Protein AF-A0A7C7H1F9-F1 (afdb_monomer_lite)

Structure (mmCIF, N/CA/C/O backbone):
data_AF-A0A7C7H1F9-F1
#
_entry.id   AF-A0A7C7H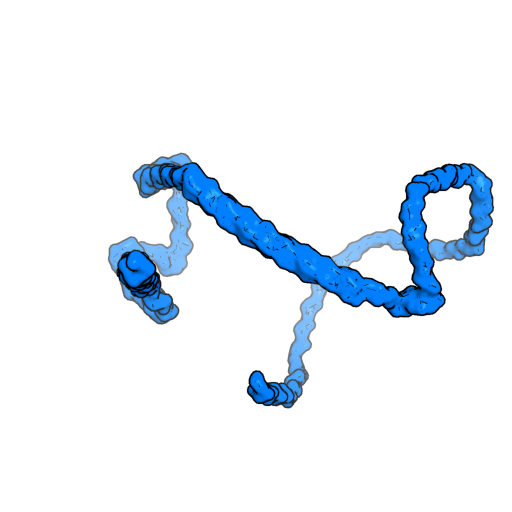1F9-F1
#
loop_
_atom_site.group_PDB
_atom_site.id
_atom_site.type_symbol
_atom_site.label_atom_id
_atom_site.label_alt_id
_atom_site.label_comp_id
_atom_site.label_asym_id
_atom_site.label_entity_id
_atom_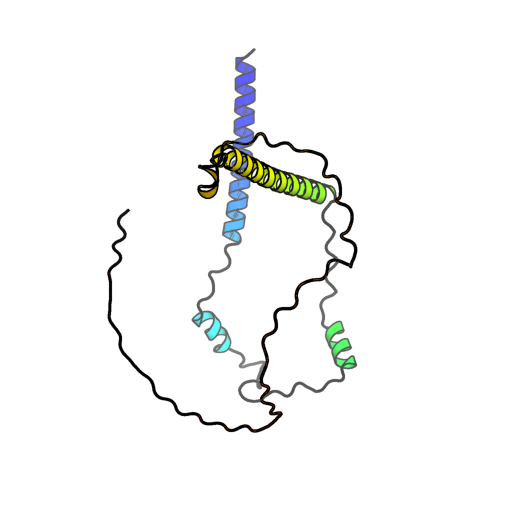site.label_seq_id
_atom_site.pdbx_PDB_ins_code
_atom_site.Cartn_x
_atom_site.Cartn_y
_atom_site.Cartn_z
_atom_site.occupancy
_atom_site.B_iso_or_equiv
_atom_site.auth_seq_id
_atom_site.auth_comp_id
_atom_site.auth_asym_id
_atom_site.auth_atom_id
_atom_site.pdbx_PDB_model_num
ATOM 1 N N . MET A 1 1 ? 28.471 28.275 -24.968 1.00 62.44 1 MET A N 1
ATOM 2 C CA . MET A 1 1 ? 27.095 27.762 -24.773 1.00 62.44 1 MET A CA 1
ATOM 3 C C . MET A 1 1 ? 27.005 26.655 -23.721 1.00 62.44 1 MET A C 1
ATOM 5 O O . MET A 1 1 ? 26.076 26.689 -22.933 1.00 62.44 1 MET A O 1
ATOM 9 N N . THR A 1 2 ? 27.967 25.732 -23.616 1.00 87.31 2 THR A N 1
ATOM 10 C CA . THR A 1 2 ? 27.947 24.629 -22.627 1.00 87.31 2 THR A CA 1
ATOM 11 C C . THR A 1 2 ? 28.066 25.076 -21.162 1.00 87.31 2 THR A C 1
ATOM 13 O O . THR A 1 2 ? 27.357 24.556 -20.309 1.00 87.31 2 THR A O 1
ATOM 16 N N . ILE A 1 3 ? 28.890 26.086 -20.862 1.00 89.44 3 ILE A N 1
ATOM 17 C CA . ILE A 1 3 ? 29.089 26.598 -19.488 1.00 89.44 3 ILE A CA 1
ATOM 18 C C . ILE A 1 3 ? 27.782 27.131 -18.877 1.00 89.44 3 ILE A C 1
ATOM 20 O O . ILE A 1 3 ? 27.498 26.884 -17.709 1.00 89.44 3 ILE A O 1
ATOM 24 N N . LEU A 1 4 ? 26.949 27.810 -19.672 1.00 89.19 4 LEU A N 1
ATOM 25 C CA . LEU A 1 4 ? 25.660 28.339 -19.209 1.00 89.19 4 LEU A CA 1
ATOM 26 C C . LEU A 1 4 ? 24.670 27.219 -18.863 1.00 89.19 4 LEU A C 1
ATOM 28 O O . LEU A 1 4 ? 23.934 27.338 -17.888 1.00 89.19 4 LEU A O 1
ATOM 32 N N . VAL A 1 5 ? 24.693 26.115 -19.614 1.00 91.44 5 VAL A N 1
ATOM 33 C CA . VAL A 1 5 ? 23.861 24.932 -19.342 1.00 91.44 5 VAL A CA 1
ATOM 34 C C . VAL A 1 5 ? 24.296 24.251 -18.044 1.00 91.44 5 VAL A C 1
ATOM 36 O O . VAL A 1 5 ? 23.451 23.882 -17.234 1.00 91.44 5 VAL A O 1
ATOM 39 N N . ILE A 1 6 ? 25.607 24.148 -17.805 1.00 92.19 6 ILE A N 1
ATOM 40 C CA . ILE A 1 6 ? 26.158 23.575 -16.566 1.00 92.19 6 ILE A CA 1
ATOM 41 C C . ILE A 1 6 ? 25.778 24.436 -15.353 1.00 92.19 6 ILE A C 1
ATOM 43 O O . ILE A 1 6 ? 25.387 23.898 -14.319 1.00 92.19 6 ILE A O 1
ATOM 47 N N . LEU A 1 7 ? 25.846 25.766 -15.478 1.00 92.69 7 LEU A N 1
ATOM 48 C CA . LEU A 1 7 ? 25.435 26.688 -14.415 1.00 92.69 7 LEU A CA 1
ATOM 49 C C . LEU A 1 7 ? 23.927 26.610 -14.143 1.00 92.69 7 LEU A C 1
ATOM 51 O O . LEU A 1 7 ? 23.520 26.488 -12.994 1.00 92.69 7 LEU A O 1
ATOM 55 N N . ALA A 1 8 ? 23.085 26.613 -15.178 1.00 90.69 8 ALA A N 1
ATOM 56 C CA . ALA A 1 8 ? 21.640 26.479 -14.999 1.00 90.69 8 ALA A CA 1
ATOM 57 C C . ALA A 1 8 ? 21.260 25.126 -14.364 1.00 90.69 8 ALA A C 1
ATOM 59 O O . ALA A 1 8 ? 20.430 25.077 -13.454 1.00 90.69 8 ALA A O 1
ATOM 60 N N . GLY A 1 9 ? 21.910 24.039 -14.792 1.00 93.00 9 GLY A N 1
ATOM 61 C CA . GLY A 1 9 ? 21.710 22.703 -14.234 1.00 93.00 9 GLY A CA 1
ATOM 62 C C . GLY A 1 9 ? 22.147 22.596 -12.772 1.00 93.00 9 GLY A C 1
ATOM 63 O O . GLY A 1 9 ? 21.418 22.031 -11.956 1.00 93.00 9 GLY A O 1
ATOM 64 N N . SER A 1 10 ? 23.291 23.184 -12.407 1.00 92.19 10 SER A N 1
ATOM 65 C CA . SER A 1 10 ? 23.785 23.149 -11.025 1.00 92.19 10 SER A CA 1
ATOM 66 C C . SER A 1 10 ? 22.925 23.984 -10.072 1.00 92.19 10 SER A C 1
ATOM 68 O O . SER A 1 10 ? 22.656 23.539 -8.955 1.00 92.19 10 SER A O 1
ATOM 70 N N . LEU A 1 11 ? 22.407 25.137 -10.518 1.00 93.00 11 LEU A N 1
ATOM 71 C CA . LEU A 1 11 ? 21.442 25.922 -9.740 1.00 93.00 11 LEU A CA 1
ATOM 72 C C . LEU A 1 11 ? 20.119 25.168 -9.545 1.00 93.00 11 LEU A C 1
ATOM 74 O O . LEU A 1 11 ? 19.592 25.148 -8.431 1.00 93.00 11 LEU A O 1
ATOM 78 N N . GLY A 1 12 ? 19.604 24.515 -10.592 1.00 92.75 12 GLY A N 1
ATOM 79 C CA . GLY A 1 12 ? 18.393 23.694 -10.502 1.00 92.75 12 GLY A CA 1
ATOM 80 C C . GLY A 1 12 ? 18.551 22.529 -9.521 1.00 92.75 12 GLY A C 1
ATOM 81 O O . GLY A 1 12 ? 17.685 22.306 -8.672 1.00 92.75 12 GLY A O 1
ATOM 82 N N . LEU A 1 13 ? 19.694 21.840 -9.570 1.00 93.88 13 LEU A N 1
ATOM 83 C CA . LEU A 1 13 ? 20.008 20.744 -8.655 1.00 93.88 13 LEU A CA 1
ATOM 84 C C . LEU A 1 13 ? 20.126 21.230 -7.202 1.00 93.88 13 LEU A C 1
ATOM 86 O O . LEU A 1 13 ? 19.579 20.606 -6.294 1.00 93.88 13 LEU A O 1
ATOM 90 N N . LEU A 1 14 ? 20.772 22.378 -6.971 1.00 92.31 14 LEU A N 1
ATOM 91 C CA . LEU A 1 14 ? 20.890 22.974 -5.639 1.00 92.31 14 LEU A CA 1
ATOM 92 C C . LEU A 1 14 ? 19.522 23.374 -5.065 1.00 92.31 14 LEU A C 1
ATOM 94 O O . LEU A 1 14 ? 19.259 23.145 -3.882 1.00 92.31 14 LEU A O 1
ATOM 98 N N . GLN A 1 15 ? 18.641 23.942 -5.893 1.00 92.50 15 GLN A N 1
ATOM 99 C CA . GLN A 1 15 ? 17.273 24.296 -5.505 1.00 92.50 15 GLN A CA 1
ATOM 100 C C . GLN A 1 15 ? 16.470 23.043 -5.117 1.00 92.50 15 GLN A C 1
ATOM 102 O O . GLN A 1 15 ? 15.798 23.029 -4.083 1.00 92.50 15 GLN A O 1
ATOM 107 N N . ALA A 1 16 ? 16.581 21.973 -5.911 1.00 92.69 16 ALA A N 1
ATOM 108 C CA . ALA A 1 16 ? 15.908 20.704 -5.656 1.00 92.69 16 ALA A CA 1
ATOM 109 C C . ALA A 1 16 ? 16.396 20.040 -4.357 1.00 92.69 16 ALA A C 1
ATOM 111 O O . ALA A 1 16 ? 15.579 19.601 -3.544 1.00 92.69 16 ALA A O 1
ATOM 112 N N . LEU A 1 17 ? 17.713 20.029 -4.118 1.00 94.06 17 LEU A N 1
ATOM 113 C CA . LEU A 1 17 ? 18.306 19.489 -2.892 1.00 94.06 17 LEU A CA 1
ATOM 114 C C . LEU A 1 17 ? 17.867 20.269 -1.651 1.00 94.06 17 LEU A C 1
ATOM 116 O O . LEU A 1 17 ? 17.472 19.661 -0.659 1.00 94.06 17 LEU A O 1
ATOM 120 N N . LYS A 1 18 ? 17.864 21.606 -1.713 1.00 92.44 18 LYS A N 1
ATOM 121 C CA . LYS A 1 18 ? 17.370 22.455 -0.616 1.00 92.44 18 LYS A CA 1
ATOM 122 C C . LYS A 1 18 ? 15.897 22.197 -0.314 1.00 92.44 18 LYS A C 1
ATOM 124 O O . LYS A 1 18 ? 15.524 22.073 0.848 1.00 92.44 18 LYS A O 1
ATOM 129 N N . HIS A 1 19 ? 15.065 22.088 -1.348 1.00 93.00 19 HIS A N 1
ATOM 130 C CA . HIS A 1 19 ? 13.640 21.818 -1.185 1.00 93.00 19 HIS A CA 1
ATOM 131 C C . HIS A 1 19 ? 13.380 20.430 -0.574 1.00 93.00 19 HIS A C 1
ATOM 133 O O . HIS A 1 19 ? 12.551 20.303 0.329 1.00 93.00 19 HIS A O 1
ATOM 139 N N . ARG A 1 20 ? 14.119 19.401 -1.010 1.00 90.19 20 ARG A N 1
ATOM 140 C CA . ARG A 1 20 ? 14.057 18.058 -0.414 1.00 90.19 20 ARG A CA 1
ATOM 141 C C . ARG A 1 20 ? 14.501 18.074 1.049 1.00 90.19 20 ARG A C 1
ATOM 143 O O . ARG A 1 20 ? 13.757 17.607 1.901 1.00 90.19 20 ARG A O 1
ATOM 150 N N . ALA A 1 21 ? 15.642 18.693 1.350 1.00 91.50 21 ALA A N 1
ATOM 151 C CA . ALA A 1 21 ? 16.160 18.799 2.712 1.00 91.50 21 ALA A CA 1
ATOM 152 C C . ALA A 1 21 ? 15.193 19.538 3.654 1.00 91.50 21 ALA A C 1
ATOM 154 O O . ALA A 1 21 ? 15.007 19.122 4.795 1.00 91.50 21 ALA A O 1
ATOM 155 N N . ALA A 1 22 ? 14.531 20.597 3.177 1.00 90.44 22 ALA A N 1
ATOM 156 C CA . ALA A 1 22 ? 13.519 21.313 3.950 1.00 90.44 22 ALA A CA 1
ATOM 157 C C . ALA A 1 22 ? 12.297 20.431 4.254 1.00 90.44 22 ALA A C 1
ATOM 159 O O . ALA A 1 22 ? 11.826 20.405 5.390 1.00 90.44 22 ALA A O 1
ATOM 160 N N . LYS A 1 23 ? 11.801 19.670 3.269 1.00 90.31 23 LYS A N 1
ATOM 161 C CA . LYS A 1 23 ? 10.699 18.720 3.489 1.00 90.31 23 LYS A CA 1
ATOM 162 C C . LYS A 1 23 ? 11.086 17.599 4.448 1.00 90.31 23 LYS A C 1
ATOM 164 O O . LYS A 1 23 ? 10.300 17.292 5.339 1.00 90.31 23 LYS A O 1
ATOM 169 N N . ASP A 1 24 ? 12.290 17.052 4.318 1.00 90.38 24 ASP A N 1
ATOM 170 C CA . ASP A 1 24 ? 12.795 16.007 5.211 1.00 90.38 24 ASP A CA 1
ATOM 171 C C . ASP A 1 24 ? 12.971 16.532 6.643 1.00 90.38 24 ASP A C 1
ATOM 173 O O . ASP A 1 24 ? 12.635 15.838 7.600 1.00 90.38 24 ASP A O 1
ATOM 177 N N . ALA A 1 25 ? 13.427 17.776 6.816 1.00 87.62 25 ALA A N 1
ATOM 178 C CA . ALA A 1 25 ? 13.520 18.418 8.126 1.00 87.62 25 ALA A CA 1
ATOM 179 C C . ALA A 1 25 ? 12.138 18.642 8.757 1.00 87.62 25 ALA A C 1
ATOM 181 O O . ALA A 1 25 ? 11.948 18.346 9.933 1.00 87.62 25 ALA A O 1
ATOM 182 N N . LEU A 1 26 ? 11.153 19.101 7.978 1.00 87.62 26 LEU A N 1
ATOM 183 C CA . LEU A 1 26 ? 9.771 19.249 8.445 1.00 87.62 26 LEU A CA 1
ATOM 184 C C . LEU A 1 26 ? 9.135 17.897 8.781 1.00 87.62 26 LEU A C 1
ATOM 186 O O . LEU A 1 26 ? 8.397 17.793 9.756 1.00 87.62 26 LEU A O 1
ATOM 190 N N . TRP A 1 27 ? 9.422 16.859 7.997 1.00 84.00 27 TRP A N 1
ATOM 191 C CA . TRP A 1 27 ? 8.964 15.499 8.265 1.00 84.00 27 TRP A CA 1
ATOM 192 C C . TRP A 1 27 ? 9.582 14.943 9.550 1.00 84.00 27 TRP A C 1
ATOM 194 O O . TRP A 1 27 ? 8.861 14.462 10.419 1.00 84.00 27 TRP A O 1
ATOM 204 N N . LYS A 1 28 ? 10.898 15.100 9.730 1.00 84.38 28 LYS A N 1
ATOM 205 C CA . LYS A 1 28 ? 11.595 14.736 10.972 1.00 84.38 28 LYS A CA 1
ATOM 206 C C . LYS A 1 28 ? 11.079 15.523 12.174 1.00 84.38 28 LYS A C 1
ATOM 208 O O . LYS A 1 28 ? 10.884 14.934 13.228 1.00 84.38 28 LYS A O 1
ATOM 213 N N . ALA A 1 29 ? 10.796 16.815 12.016 1.00 82.75 29 ALA A N 1
ATOM 214 C CA . ALA A 1 29 ? 10.200 17.633 13.068 1.00 82.75 29 ALA A CA 1
ATOM 215 C C . ALA A 1 29 ? 8.778 17.173 13.420 1.00 82.75 29 ALA A C 1
ATOM 217 O O . ALA A 1 29 ? 8.422 17.164 14.590 1.00 82.75 29 ALA A O 1
ATOM 218 N N . LYS A 1 30 ? 7.978 16.739 12.437 1.00 78.25 30 LYS A N 1
ATOM 219 C CA . LYS A 1 30 ? 6.660 16.133 12.685 1.00 78.25 30 LYS A CA 1
ATOM 220 C C . LYS A 1 30 ? 6.764 14.793 13.403 1.00 78.25 30 LYS A C 1
ATOM 222 O O . LYS A 1 30 ? 5.949 14.543 14.275 1.00 7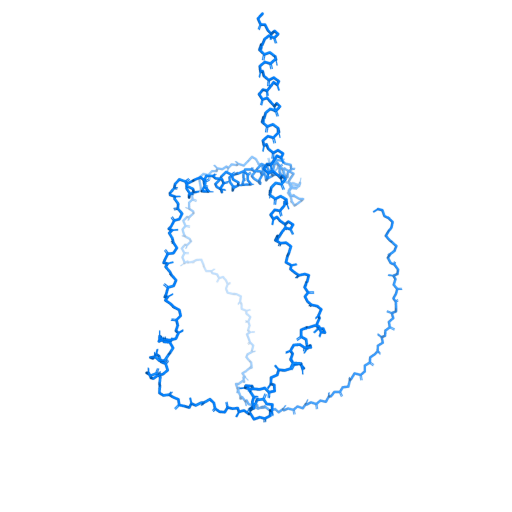8.25 30 LYS A O 1
ATOM 227 N N . LEU A 1 31 ? 7.752 13.964 13.071 1.00 71.50 31 LEU A N 1
ATOM 228 C CA . LEU A 1 31 ? 8.001 12.705 13.777 1.00 71.50 31 LEU A CA 1
ATOM 229 C C . LEU A 1 31 ? 8.502 12.936 15.208 1.00 71.50 31 LEU A C 1
ATOM 231 O O . LEU A 1 31 ? 8.059 12.242 16.110 1.00 71.50 31 LEU A O 1
ATOM 235 N N . ALA A 1 32 ? 9.362 13.933 15.424 1.00 71.50 32 ALA A N 1
ATOM 236 C CA . ALA A 1 32 ? 9.831 14.315 16.756 1.00 71.50 32 ALA A CA 1
ATOM 237 C C . ALA A 1 32 ? 8.727 14.981 17.598 1.00 71.50 32 ALA A C 1
ATOM 239 O O . ALA A 1 32 ? 8.625 14.738 18.790 1.00 71.50 32 ALA A O 1
ATOM 240 N N . ALA A 1 33 ? 7.854 15.788 16.987 1.00 64.56 33 ALA A N 1
ATOM 241 C CA . ALA A 1 33 ? 6.683 16.356 17.662 1.00 64.56 33 ALA A CA 1
ATOM 242 C C . ALA A 1 33 ? 5.577 15.315 17.908 1.00 64.56 33 ALA A C 1
ATOM 244 O O . ALA A 1 33 ? 4.745 15.497 18.792 1.00 64.56 33 ALA A O 1
ATOM 245 N N . ALA A 1 34 ? 5.565 14.242 17.116 1.00 61.09 34 ALA A N 1
ATOM 246 C CA . ALA A 1 34 ? 4.725 13.069 17.302 1.00 61.09 34 ALA A CA 1
ATOM 247 C C . ALA A 1 34 ? 5.427 11.976 18.118 1.00 61.09 34 ALA A C 1
ATOM 249 O O . ALA A 1 34 ? 4.956 10.840 18.092 1.00 61.09 34 ALA A O 1
ATOM 250 N N . GLU A 1 35 ? 6.520 12.296 18.830 1.00 57.03 35 GLU A N 1
ATOM 251 C CA . GLU A 1 35 ? 7.059 11.415 19.861 1.00 57.03 35 GLU A CA 1
ATOM 252 C C . GLU A 1 35 ? 5.908 11.133 20.837 1.00 57.03 35 GLU A C 1
ATOM 254 O O . GLU A 1 35 ? 5.427 12.056 21.507 1.00 57.03 35 GLU A O 1
ATOM 259 N N . PRO A 1 36 ? 5.370 9.898 20.862 1.00 58.12 36 PRO A N 1
ATOM 260 C CA . PRO A 1 36 ? 4.349 9.565 21.830 1.00 58.12 36 PRO A CA 1
ATOM 261 C C . PRO A 1 36 ? 4.988 9.782 23.194 1.00 58.12 36 PRO A C 1
ATOM 263 O O . PRO A 1 36 ? 6.106 9.315 23.421 1.00 58.12 36 PRO A O 1
ATOM 266 N N . ALA A 1 37 ? 4.302 10.523 24.071 1.00 59.72 37 ALA A N 1
ATOM 267 C CA . ALA A 1 37 ? 4.721 10.687 25.457 1.00 59.72 37 ALA A CA 1
ATOM 268 C C . ALA A 1 37 ? 5.231 9.332 25.958 1.00 59.72 37 ALA A C 1
ATOM 270 O O . ALA A 1 37 ? 4.512 8.337 25.815 1.00 59.72 37 ALA A O 1
ATOM 271 N N . ALA A 1 38 ? 6.495 9.303 26.400 1.00 60.66 38 ALA A N 1
ATOM 272 C CA . ALA A 1 38 ? 7.208 8.078 26.738 1.00 60.66 38 ALA A CA 1
ATOM 273 C C . ALA A 1 38 ? 6.263 7.112 27.467 1.00 60.66 38 ALA A C 1
ATOM 275 O O . ALA A 1 38 ? 5.547 7.571 28.363 1.00 60.66 38 ALA A O 1
ATOM 276 N N . PRO A 1 39 ? 6.212 5.824 27.067 1.00 64.12 39 PRO A N 1
ATOM 277 C CA . PRO A 1 39 ? 5.230 4.884 27.588 1.00 64.12 39 PRO A CA 1
ATOM 278 C C . PRO A 1 39 ? 5.248 4.955 29.110 1.00 64.12 39 PRO A C 1
ATOM 280 O O . PRO A 1 39 ? 6.290 4.742 29.737 1.00 64.12 39 PRO A O 1
ATOM 283 N N . GLU A 1 40 ? 4.113 5.359 29.681 1.00 64.62 40 GLU A N 1
ATOM 284 C CA . GLU A 1 40 ? 4.002 5.600 31.114 1.00 64.62 40 GLU A CA 1
ATOM 285 C C . GLU A 1 40 ? 4.459 4.344 31.853 1.00 64.62 40 GLU A C 1
ATOM 287 O O . GLU A 1 40 ? 4.032 3.227 31.541 1.00 64.62 40 GLU A O 1
ATOM 292 N N . LYS A 1 41 ? 5.363 4.513 32.823 1.00 75.56 41 LYS A N 1
ATOM 293 C CA . LYS A 1 41 ? 5.813 3.379 33.634 1.00 75.56 41 LYS A CA 1
ATOM 294 C C . LYS A 1 41 ? 4.596 2.776 34.350 1.00 75.56 41 LYS A C 1
ATOM 296 O O . LYS A 1 41 ? 3.706 3.533 34.745 1.00 75.56 41 LYS A O 1
ATOM 301 N N . PRO A 1 42 ? 4.564 1.454 34.600 1.00 66.38 42 PRO A N 1
ATOM 302 C CA . PRO A 1 42 ? 3.429 0.797 35.257 1.00 66.38 42 PRO A CA 1
ATOM 303 C C . PRO A 1 42 ? 3.001 1.477 36.567 1.00 66.38 42 PRO A C 1
ATOM 305 O O . PRO A 1 42 ? 1.815 1.570 36.864 1.00 66.38 42 PRO A O 1
ATOM 308 N N . GLU A 1 43 ? 3.965 2.022 37.311 1.00 70.31 43 GLU A N 1
ATOM 309 C CA . GLU A 1 43 ? 3.754 2.781 38.550 1.00 70.31 43 GLU A CA 1
ATOM 310 C C . GLU A 1 43 ? 2.987 4.100 38.338 1.00 70.31 43 GLU A C 1
ATOM 312 O O . GLU A 1 43 ? 2.144 4.464 39.154 1.00 70.31 43 GLU A O 1
ATOM 317 N N . GLN A 1 44 ? 3.228 4.808 37.229 1.00 72.12 44 GLN A N 1
ATOM 318 C CA . GLN A 1 44 ? 2.521 6.051 36.889 1.00 72.12 44 GLN A CA 1
ATOM 319 C C . GLN A 1 44 ? 1.080 5.783 36.448 1.00 72.12 44 GLN A C 1
ATOM 321 O O . GLN A 1 44 ? 0.206 6.616 36.680 1.00 72.12 44 GLN A O 1
ATOM 326 N N . TRP A 1 45 ? 0.817 4.614 35.856 1.00 72.50 45 TRP A N 1
ATOM 327 C CA . TRP A 1 45 ? -0.540 4.178 35.533 1.00 72.50 45 TRP A CA 1
ATOM 328 C C . TRP A 1 45 ? -1.305 3.704 36.777 1.00 72.50 45 TRP A C 1
ATOM 330 O O . TRP A 1 45 ? -2.453 4.102 36.970 1.00 72.50 45 TRP A O 1
ATOM 340 N N . MET A 1 46 ? -0.657 2.947 37.671 1.00 70.44 46 MET A N 1
ATOM 341 C CA . MET A 1 46 ? -1.232 2.552 38.967 1.00 70.44 46 MET A CA 1
ATOM 342 C C . MET A 1 46 ? -1.562 3.763 39.847 1.00 70.44 46 MET A C 1
ATOM 344 O O . MET A 1 46 ? -2.655 3.849 40.402 1.00 70.44 46 MET A O 1
ATOM 348 N N . GLY A 1 47 ? -0.681 4.766 39.881 1.00 73.88 47 GLY A N 1
ATOM 349 C CA . GLY A 1 47 ? -0.896 5.979 40.671 1.00 73.88 47 GLY A CA 1
ATOM 350 C C . GLY A 1 47 ? -2.121 6.805 40.253 1.00 73.88 47 GLY A C 1
ATOM 351 O O . GLY A 1 47 ? -2.630 7.578 41.067 1.00 73.88 47 GLY A O 1
ATOM 352 N N . LYS A 1 48 ? -2.627 6.635 39.021 1.00 72.50 48 LYS A N 1
ATOM 353 C CA . LYS A 1 48 ? -3.882 7.250 38.543 1.00 72.50 48 LYS A CA 1
ATOM 354 C C . LYS A 1 48 ? -5.136 6.558 39.090 1.00 72.50 48 LYS A C 1
ATOM 356 O O . LYS A 1 48 ? -6.199 7.167 39.083 1.00 72.50 48 LYS A O 1
ATOM 361 N N . PHE A 1 49 ? -5.019 5.315 39.558 1.00 64.19 49 PHE A N 1
ATOM 362 C CA . PHE A 1 49 ? -6.075 4.618 40.297 1.00 64.19 49 PHE A CA 1
ATOM 363 C C . PHE A 1 49 ? -6.025 4.940 41.793 1.00 64.19 49 PHE A C 1
ATOM 365 O O . PHE A 1 49 ? -7.074 5.081 42.421 1.00 64.19 49 PHE A O 1
ATOM 372 N N . ASP A 1 50 ? -4.823 5.121 42.342 1.00 69.25 50 ASP A N 1
ATOM 373 C CA . ASP A 1 50 ? -4.641 5.417 43.766 1.00 69.25 50 ASP A CA 1
ATOM 374 C C . ASP A 1 50 ? -4.986 6.876 44.111 1.00 69.25 50 ASP A C 1
ATOM 376 O O . ASP A 1 50 ? -5.548 7.162 45.171 1.00 69.25 50 ASP A O 1
ATOM 380 N N . ASN A 1 51 ? -4.710 7.821 43.203 1.00 64.00 51 ASN A N 1
ATOM 381 C CA . ASN A 1 51 ? -4.961 9.242 43.428 1.00 64.00 51 ASN A CA 1
ATOM 382 C C . ASN A 1 51 ? -6.229 9.731 42.712 1.00 64.00 51 ASN A C 1
ATOM 384 O O . ASN A 1 51 ? -6.179 10.308 41.630 1.00 64.00 51 ASN A O 1
ATOM 388 N N . LYS A 1 52 ? -7.346 9.598 43.439 1.00 48.69 52 LYS A N 1
ATOM 389 C CA . LYS A 1 52 ? -8.662 10.247 43.264 1.00 48.69 52 LYS A CA 1
ATOM 390 C C . LYS A 1 52 ? -9.653 9.627 42.270 1.00 48.69 52 LYS A C 1
ATOM 392 O O . LYS A 1 52 ? -9.857 10.104 41.161 1.00 48.69 52 LYS A O 1
ATOM 397 N N . GLY A 1 53 ? -10.495 8.777 42.855 1.00 40.91 53 GLY A N 1
ATOM 398 C CA . GLY A 1 53 ? -11.948 8.780 42.655 1.00 40.91 53 GLY A CA 1
ATOM 399 C C . GLY A 1 53 ? -12.720 9.101 43.947 1.00 40.91 53 GLY A C 1
ATOM 400 O O . GLY A 1 53 ? -13.731 8.466 44.217 1.00 40.91 53 GLY A O 1
ATOM 401 N N . VAL A 1 54 ? -12.238 10.038 44.780 1.00 47.47 54 VAL A N 1
ATOM 402 C CA . VAL A 1 54 ? -12.853 10.394 46.084 1.00 47.47 54 VAL A CA 1
ATOM 403 C C . VAL A 1 54 ? -14.013 11.404 45.978 1.00 47.47 54 VAL A C 1
ATOM 405 O O . VAL A 1 54 ? -14.689 11.617 46.977 1.00 47.47 54 VAL A O 1
ATOM 408 N N . GLU A 1 55 ? -14.351 11.958 44.806 1.00 50.53 55 GLU A N 1
ATOM 409 C CA . GLU A 1 55 ? -15.516 12.872 44.708 1.00 50.53 55 GLU A CA 1
ATOM 410 C C . GLU A 1 55 ? -16.631 12.523 43.715 1.00 50.53 55 GLU A C 1
ATOM 412 O O . GLU A 1 55 ? -17.705 13.098 43.844 1.00 50.53 55 GLU A O 1
ATOM 417 N N . GLU A 1 56 ? -16.496 11.529 42.830 1.00 48.66 56 GLU A N 1
ATOM 418 C CA . GLU A 1 56 ? -17.617 11.177 41.923 1.00 48.66 56 GLU A CA 1
ATOM 419 C C . GLU A 1 56 ? -17.948 9.682 41.835 1.00 48.66 56 GLU A C 1
ATOM 421 O O . GLU A 1 56 ? -18.963 9.314 41.255 1.00 48.66 56 GLU A O 1
ATOM 426 N N . ASN A 1 57 ? -17.168 8.799 42.465 1.00 49.75 57 ASN A N 1
ATOM 427 C CA . ASN A 1 57 ? -17.429 7.357 42.431 1.00 49.75 57 ASN A CA 1
ATOM 428 C C . ASN A 1 57 ? -17.367 6.739 43.831 1.00 49.75 57 ASN A C 1
ATOM 430 O O . ASN A 1 57 ? -16.607 5.810 44.104 1.00 49.75 57 ASN A O 1
ATOM 434 N N . LYS A 1 58 ? -18.222 7.223 44.740 1.00 43.22 58 LYS A N 1
ATOM 435 C CA . LYS A 1 58 ? -18.594 6.428 45.918 1.00 43.22 58 LYS A CA 1
ATOM 436 C C . LYS A 1 58 ? -19.419 5.226 45.453 1.00 43.22 58 LYS A C 1
ATOM 438 O O . LYS A 1 58 ? -20.641 5.312 45.411 1.00 43.22 58 LYS A O 1
ATOM 443 N N . GLY A 1 59 ? -18.772 4.111 45.112 1.00 43.78 59 GLY A N 1
ATOM 444 C CA . GLY A 1 59 ? -19.515 2.854 44.979 1.00 43.78 59 GLY A CA 1
ATOM 445 C C . GLY A 1 59 ? -18.912 1.693 44.199 1.00 43.78 59 GLY A C 1
ATOM 446 O O . GLY A 1 59 ? -19.672 0.785 43.888 1.00 43.78 59 GLY A O 1
ATOM 447 N N . ILE A 1 60 ? -17.620 1.665 43.848 1.00 50.38 60 ILE A N 1
ATOM 448 C CA . ILE A 1 60 ? -17.087 0.529 43.067 1.00 50.38 60 ILE A CA 1
ATOM 449 C C . ILE A 1 60 ? -15.723 0.061 43.575 1.00 50.38 60 ILE A C 1
ATOM 451 O O . ILE A 1 60 ? -14.755 -0.031 42.833 1.00 50.38 60 ILE A O 1
ATOM 455 N N . ILE A 1 61 ? -15.638 -0.266 44.862 1.00 45.53 61 ILE A N 1
ATOM 456 C CA . ILE A 1 61 ? -14.632 -1.217 45.346 1.00 45.53 61 ILE A CA 1
ATOM 457 C C . ILE A 1 61 ? -15.391 -2.193 46.245 1.00 45.53 61 ILE A C 1
ATOM 459 O O . ILE A 1 61 ? -15.747 -1.862 47.371 1.00 45.53 61 ILE A O 1
ATOM 463 N N . GLY A 1 62 ? -15.716 -3.372 45.708 1.00 49.97 62 GLY A N 1
ATOM 464 C CA . GLY A 1 62 ? -16.239 -4.507 46.482 1.00 49.97 62 GLY A CA 1
ATOM 465 C C . GLY A 1 62 ? -17.700 -4.907 46.261 1.00 49.97 62 GLY A C 1
ATOM 466 O O . GLY A 1 62 ? -18.071 -6.013 46.641 1.00 49.97 62 GLY A O 1
ATOM 467 N N . THR A 1 63 ? -18.528 -4.095 45.606 1.00 42.53 63 THR A N 1
ATOM 468 C CA . THR A 1 63 ? -19.874 -4.517 45.194 1.00 42.53 63 THR A CA 1
ATOM 469 C C . THR A 1 63 ? -19.898 -4.658 43.686 1.00 42.53 63 THR A C 1
ATOM 471 O O . THR A 1 63 ? -19.608 -3.695 42.978 1.00 42.53 63 THR A O 1
ATOM 474 N N . VAL A 1 64 ? -20.253 -5.847 43.187 1.00 53.62 64 VAL A N 1
ATOM 475 C CA . VAL A 1 64 ? -20.794 -5.984 41.831 1.00 53.62 64 VAL A CA 1
ATOM 476 C C . VAL A 1 64 ? -21.952 -4.997 41.775 1.00 53.62 64 VAL A C 1
ATOM 478 O O . VAL A 1 64 ? -23.007 -5.249 42.353 1.00 53.62 64 VAL A O 1
ATOM 481 N N . VAL A 1 65 ? -21.722 -3.821 41.192 1.00 56.00 65 VAL A N 1
ATOM 482 C CA . VAL A 1 65 ? -22.794 -2.874 40.929 1.00 56.00 65 VAL A CA 1
ATOM 483 C C . VAL A 1 65 ? -23.636 -3.571 39.883 1.00 56.00 65 VAL A C 1
ATOM 485 O O . VAL A 1 65 ? -23.253 -3.651 38.716 1.00 56.00 65 VAL A O 1
ATOM 488 N N . GLU A 1 66 ? -24.726 -4.188 40.330 1.00 62.69 66 GLU A N 1
ATOM 489 C CA . GLU A 1 66 ? -25.720 -4.731 39.429 1.00 62.69 66 GLU A CA 1
ATOM 490 C C . GLU A 1 66 ? -26.190 -3.561 38.571 1.00 62.69 66 GLU A C 1
ATOM 492 O O . GLU A 1 66 ? -26.814 -2.618 39.065 1.00 62.69 66 GLU A O 1
ATOM 497 N N . ALA A 1 67 ? -25.771 -3.574 37.304 1.00 70.12 67 ALA A N 1
ATOM 498 C CA . ALA A 1 67 ? -26.089 -2.507 36.379 1.00 70.12 67 ALA A CA 1
ATOM 499 C C . ALA A 1 67 ? -27.612 -2.306 36.392 1.00 70.12 67 ALA A C 1
ATOM 501 O O . ALA A 1 67 ? -28.347 -3.302 36.361 1.00 70.12 67 ALA A O 1
ATOM 502 N N . PRO A 1 68 ? -28.103 -1.053 36.445 1.00 75.69 68 PRO A N 1
ATOM 503 C CA . PRO A 1 68 ? -29.529 -0.780 36.391 1.00 75.69 68 PRO A CA 1
ATOM 504 C C . PRO A 1 68 ? -30.158 -1.561 35.234 1.00 75.69 68 PRO A C 1
ATOM 506 O O . PRO A 1 68 ? -29.783 -1.366 34.076 1.00 75.69 68 PRO A O 1
ATOM 509 N N . ARG A 1 69 ? -31.079 -2.484 35.544 1.00 79.62 69 ARG A N 1
ATOM 510 C CA . ARG A 1 69 ? -31.776 -3.302 34.542 1.00 79.62 69 ARG A CA 1
ATOM 511 C C . ARG A 1 69 ? -32.758 -2.418 33.776 1.00 79.62 69 ARG A C 1
ATOM 513 O O . ARG A 1 69 ? -33.946 -2.370 34.076 1.00 79.62 69 ARG A O 1
ATOM 520 N N . ILE A 1 70 ? -32.240 -1.669 32.813 1.00 82.06 70 ILE A N 1
ATOM 521 C CA . ILE A 1 70 ? -33.015 -0.820 31.911 1.00 82.06 70 ILE A CA 1
ATOM 522 C C . ILE A 1 70 ? -33.503 -1.632 30.713 1.00 82.06 70 ILE A C 1
ATOM 524 O O . ILE A 1 70 ? -32.812 -2.516 30.207 1.00 82.06 70 ILE A O 1
ATOM 528 N N . ALA A 1 71 ? -34.715 -1.336 30.246 1.00 87.12 71 ALA A N 1
ATOM 529 C CA . ALA A 1 71 ? -35.247 -1.955 29.040 1.00 87.12 71 ALA A CA 1
ATOM 530 C C . ALA A 1 71 ? -34.366 -1.598 27.831 1.00 87.12 71 ALA A C 1
ATOM 532 O O . ALA A 1 71 ? -33.934 -0.453 27.693 1.00 87.12 71 ALA A O 1
ATOM 533 N N . ALA A 1 72 ? -34.151 -2.552 26.920 1.00 87.06 72 ALA A N 1
ATOM 534 C CA . ALA A 1 72 ? -33.264 -2.378 25.763 1.00 87.06 72 ALA A CA 1
ATOM 535 C C . ALA A 1 72 ? -33.595 -1.132 24.920 1.00 87.06 72 ALA A C 1
ATOM 537 O O . ALA A 1 72 ? -32.697 -0.465 24.414 1.00 87.06 72 ALA A O 1
ATOM 538 N N . LYS A 1 73 ? -34.883 -0.781 24.820 1.00 86.12 73 LYS A N 1
ATOM 539 C CA . LYS A 1 73 ? -35.352 0.427 24.129 1.00 86.12 73 LYS A CA 1
ATOM 540 C C . LYS A 1 73 ? -34.896 1.714 24.819 1.00 86.12 73 LYS A C 1
ATOM 542 O O . LYS A 1 73 ? -34.384 2.603 24.158 1.00 86.12 73 LYS A O 1
ATOM 547 N N . VAL A 1 74 ? -34.994 1.767 26.146 1.00 89.50 74 VAL A N 1
ATOM 548 C CA . VAL A 1 74 ? -34.554 2.919 26.948 1.00 89.50 74 VAL A CA 1
ATOM 549 C C . VAL A 1 74 ? -33.036 3.067 26.887 1.00 89.50 74 VAL A C 1
ATOM 551 O O . VAL A 1 74 ? -32.529 4.177 26.765 1.00 89.50 74 VAL A O 1
ATOM 554 N N . PHE A 1 75 ? -32.302 1.951 26.911 1.00 89.12 75 PHE A N 1
ATOM 555 C CA . PHE A 1 75 ? -30.857 1.975 26.694 1.00 89.12 75 PHE A CA 1
ATOM 556 C C . PHE A 1 75 ? -30.507 2.522 25.312 1.00 89.12 75 PHE A C 1
ATOM 558 O O . PHE A 1 75 ? -29.639 3.377 25.210 1.00 89.12 75 PHE A O 1
ATOM 565 N N . GLN A 1 76 ? -31.183 2.065 24.258 1.00 90.56 76 GLN A N 1
ATOM 566 C CA . GLN A 1 76 ? -30.912 2.521 22.898 1.00 90.56 76 GLN A CA 1
ATOM 567 C C . GLN A 1 76 ? -31.213 4.014 22.724 1.00 90.56 76 GLN A C 1
ATOM 569 O O . GLN A 1 76 ? -30.415 4.718 22.108 1.00 90.56 76 GLN A O 1
ATOM 574 N N . ASP A 1 77 ? -32.296 4.515 23.313 1.00 90.75 77 ASP A N 1
ATOM 575 C CA . ASP A 1 77 ? -32.632 5.942 23.289 1.00 90.75 77 ASP A CA 1
ATOM 576 C C . ASP A 1 77 ? -31.594 6.775 24.054 1.00 90.75 77 ASP A C 1
ATOM 578 O O . ASP A 1 77 ? -31.083 7.767 23.537 1.00 90.75 77 ASP A O 1
ATOM 582 N N . LEU A 1 78 ? -31.193 6.347 25.256 1.00 90.44 78 LEU A N 1
ATOM 583 C CA . LEU A 1 78 ? -30.153 7.036 26.025 1.00 90.44 78 LEU A CA 1
ATOM 584 C C . LEU A 1 78 ? -28.794 6.982 25.318 1.00 90.44 78 LEU A C 1
ATOM 586 O O . LEU A 1 78 ? -28.109 8.000 25.222 1.00 90.44 78 LEU A O 1
ATOM 590 N N . PHE A 1 79 ? -28.429 5.825 24.772 1.00 87.25 79 PHE A N 1
ATOM 591 C CA . PHE A 1 79 ? -27.181 5.614 24.051 1.00 87.25 79 PHE A CA 1
ATOM 592 C C . PHE A 1 79 ? -27.127 6.460 22.782 1.00 87.25 79 PHE A C 1
ATOM 594 O O . PHE A 1 79 ? -26.133 7.131 22.550 1.00 87.25 79 PHE A O 1
ATOM 601 N N . THR A 1 80 ? -28.199 6.504 21.991 1.00 87.25 80 THR A N 1
ATOM 602 C CA . THR A 1 80 ? -28.255 7.346 20.785 1.00 87.25 80 THR A CA 1
ATOM 603 C C . THR A 1 80 ? -28.333 8.836 21.112 1.00 87.25 80 THR A C 1
ATOM 605 O O . THR A 1 80 ? -27.756 9.632 20.379 1.00 87.25 80 THR A O 1
ATOM 608 N N . SER A 1 81 ? -28.957 9.225 22.230 1.00 84.44 81 SER A N 1
ATOM 609 C CA . SER A 1 81 ? -29.005 10.627 22.678 1.00 84.44 81 SER A CA 1
ATOM 610 C C . SER A 1 81 ? -27.656 11.168 23.166 1.00 84.44 81 SER A C 1
ATOM 612 O O . SER A 1 81 ? -27.414 12.373 23.106 1.00 84.44 81 SER A O 1
ATOM 614 N N . LYS A 1 82 ? -26.786 10.290 23.682 1.00 85.50 82 LYS A N 1
ATOM 615 C CA . LYS A 1 82 ? -25.451 10.636 24.196 1.00 85.50 82 LYS A CA 1
ATOM 616 C C . LYS A 1 82 ? -24.325 10.260 23.241 1.00 85.50 82 LYS A C 1
ATOM 618 O O . LYS A 1 82 ? -23.201 10.716 23.439 1.00 85.50 82 LYS A O 1
ATOM 623 N N . ALA A 1 83 ? -24.603 9.444 22.227 1.00 83.06 83 ALA A N 1
ATOM 624 C CA . ALA A 1 83 ? -23.628 9.106 21.213 1.00 83.06 83 ALA A CA 1
ATOM 625 C C . ALA A 1 83 ? -23.257 10.370 20.424 1.00 83.06 83 ALA A C 1
ATOM 627 O O . ALA A 1 83 ? -24.145 11.135 20.034 1.00 83.06 83 ALA A O 1
ATOM 628 N N . PRO A 1 84 ? -21.960 10.596 20.157 1.00 77.31 84 PRO A N 1
ATOM 629 C CA . PRO A 1 84 ? -21.562 11.622 19.211 1.00 77.31 84 PRO A CA 1
ATOM 630 C C . PRO A 1 84 ? -22.236 11.344 17.857 1.00 77.31 84 PRO A C 1
ATOM 632 O O . PRO A 1 84 ? -22.486 10.176 17.527 1.00 77.31 84 PRO A O 1
ATOM 635 N N . PRO A 1 85 ? -22.542 12.389 17.066 1.00 76.00 85 PRO A N 1
ATOM 636 C CA . PRO A 1 85 ? -23.111 12.197 15.741 1.00 76.00 85 PRO A CA 1
ATOM 637 C C . PRO A 1 85 ? -22.229 11.220 14.972 1.00 76.00 85 PRO A C 1
ATOM 639 O O . PRO A 1 85 ? -20.999 11.306 15.046 1.00 76.00 85 PRO A O 1
ATOM 642 N N . LYS A 1 86 ? -22.871 10.269 14.281 1.00 72.56 86 LYS A N 1
ATOM 643 C CA . LYS A 1 86 ? -22.203 9.285 13.423 1.00 72.56 86 LYS A CA 1
ATOM 644 C C . LYS A 1 86 ? -21.154 10.045 12.620 1.00 72.56 86 LYS A C 1
ATOM 646 O O . LYS A 1 86 ? -21.522 10.952 11.873 1.00 72.56 86 LYS A O 1
ATOM 651 N N . SER A 1 87 ? -19.877 9.759 12.887 1.00 69.56 87 SER A N 1
ATOM 652 C CA . SER A 1 87 ? -18.761 10.494 12.295 1.00 69.56 87 SER A CA 1
ATOM 653 C C . SER A 1 87 ? -19.026 10.620 10.805 1.00 69.56 87 SER A C 1
ATOM 655 O O . SER A 1 87 ? -19.312 9.597 10.176 1.00 69.56 87 SER A O 1
ATOM 657 N N . VAL A 1 88 ? -18.989 11.853 10.292 1.00 71.94 88 VAL A N 1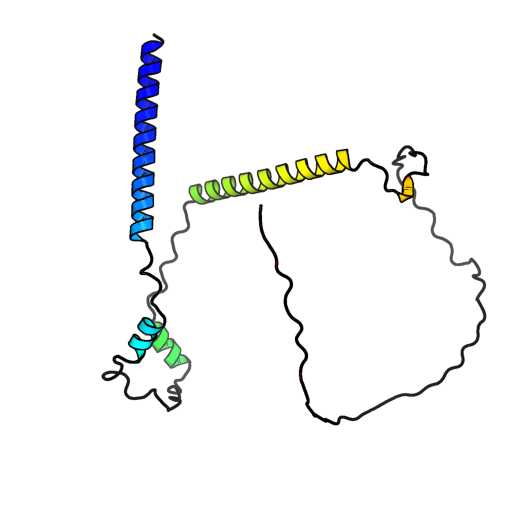
ATOM 658 C CA . VAL A 1 88 ? -19.214 12.153 8.875 1.00 71.94 88 VAL A CA 1
ATOM 659 C C . VAL A 1 88 ? -18.448 11.123 8.062 1.00 71.94 88 VAL A C 1
ATOM 661 O O . VAL A 1 88 ? -17.270 10.880 8.347 1.00 71.94 88 VAL A O 1
ATOM 664 N N . GLU A 1 89 ? -19.144 10.460 7.137 1.00 72.19 89 GLU A N 1
ATOM 665 C CA . GLU A 1 89 ? -18.523 9.494 6.240 1.00 72.19 89 GLU A CA 1
ATOM 666 C C . GLU A 1 89 ? -17.279 10.156 5.660 1.00 72.19 89 GLU A C 1
ATOM 668 O O . GLU A 1 89 ? -17.367 11.203 5.018 1.00 72.19 89 GLU A O 1
ATOM 673 N N . LYS A 1 90 ? -16.107 9.612 6.008 1.00 75.19 90 LYS A N 1
ATOM 674 C CA . LYS A 1 90 ? -14.839 10.184 5.571 1.00 75.19 90 LYS A CA 1
ATOM 675 C C . LYS A 1 90 ? -14.885 10.246 4.054 1.00 75.19 90 LYS A C 1
ATOM 677 O O . LYS A 1 90 ? -15.203 9.245 3.408 1.00 75.19 90 LYS A O 1
ATOM 682 N N . GLU A 1 91 ? -14.604 11.427 3.520 1.00 81.56 91 GLU A N 1
ATOM 683 C CA . GLU A 1 91 ? -14.591 11.650 2.085 1.00 81.56 91 GLU A CA 1
ATOM 684 C C . GLU A 1 91 ? -13.660 10.614 1.452 1.00 81.56 91 GLU A C 1
ATOM 686 O O . GLU A 1 91 ? -12.544 10.378 1.936 1.00 81.56 91 GLU A O 1
ATOM 691 N N . LYS A 1 92 ? -14.164 9.907 0.437 1.00 81.50 92 LYS A N 1
ATOM 692 C CA . LYS A 1 92 ? -13.366 8.886 -0.238 1.00 81.50 92 LYS A CA 1
ATOM 693 C C . LYS A 1 92 ? -12.104 9.564 -0.787 1.00 81.50 92 LYS A C 1
ATOM 695 O O . LYS A 1 92 ? -12.206 10.687 -1.285 1.00 81.50 92 LYS A O 1
ATOM 700 N N . PRO A 1 93 ? -10.927 8.916 -0.711 1.00 86.94 93 PRO A N 1
ATOM 701 C CA . PRO A 1 93 ? -9.722 9.461 -1.318 1.00 86.94 93 PRO A CA 1
ATOM 702 C C . PRO A 1 93 ? -9.979 9.783 -2.791 1.00 86.94 93 PRO A C 1
ATOM 704 O O . PRO A 1 93 ? -10.735 9.072 -3.457 1.00 86.94 93 PRO A O 1
ATOM 707 N N . SER A 1 94 ? -9.349 10.843 -3.302 1.00 91.44 94 SER A N 1
ATOM 708 C CA . SER A 1 94 ? -9.479 11.201 -4.715 1.00 91.44 94 SER A CA 1
ATOM 709 C C . SER A 1 94 ? -9.085 10.018 -5.599 1.00 91.44 94 SER A C 1
ATOM 711 O O . SER A 1 94 ? -8.078 9.364 -5.325 1.00 91.44 94 SER A O 1
ATOM 713 N N . GLU A 1 95 ? -9.824 9.797 -6.681 1.00 91.50 95 GLU A N 1
ATOM 714 C CA . GLU A 1 95 ? -9.608 8.683 -7.613 1.00 91.50 95 GLU A CA 1
ATOM 715 C C . GLU A 1 95 ? -8.169 8.631 -8.150 1.00 91.50 95 GLU A C 1
ATOM 717 O O . GLU A 1 95 ? -7.572 7.563 -8.204 1.00 91.50 95 GLU A O 1
ATOM 722 N N . VAL A 1 96 ? -7.555 9.794 -8.397 1.00 92.44 96 VAL A N 1
ATOM 723 C CA . VAL A 1 96 ? -6.146 9.917 -8.817 1.00 92.44 96 VAL A CA 1
ATOM 724 C C . VAL A 1 96 ? -5.170 9.336 -7.787 1.00 92.44 96 VAL A C 1
ATOM 726 O O . VAL A 1 96 ? -4.180 8.713 -8.155 1.00 92.44 96 VAL A O 1
ATOM 729 N N . LEU A 1 97 ? -5.434 9.522 -6.489 1.00 92.00 97 LEU A N 1
ATOM 730 C CA . LEU A 1 97 ? -4.592 8.955 -5.428 1.00 92.00 97 LEU A CA 1
ATOM 731 C C . LEU A 1 97 ? -4.773 7.441 -5.318 1.00 92.00 97 LEU A C 1
ATOM 733 O O . LEU A 1 97 ? -3.806 6.743 -5.028 1.00 92.00 97 LEU A O 1
ATOM 737 N N . LEU A 1 98 ? -5.990 6.939 -5.542 1.00 94.12 98 LEU A N 1
ATOM 738 C CA . LEU A 1 98 ? -6.262 5.501 -5.544 1.00 94.12 98 LEU A CA 1
ATOM 739 C C . LEU A 1 98 ? -5.584 4.814 -6.729 1.00 94.12 98 LEU A C 1
ATOM 741 O O . LEU A 1 98 ? -4.958 3.775 -6.543 1.00 94.12 98 LEU A O 1
ATOM 745 N N . ASP A 1 99 ? -5.660 5.416 -7.913 1.00 94.56 99 ASP A N 1
ATOM 746 C CA . ASP A 1 99 ? -5.006 4.905 -9.116 1.00 94.56 99 ASP A CA 1
ATOM 747 C C . ASP A 1 99 ? -3.477 4.927 -8.971 1.00 94.56 99 ASP A C 1
ATOM 749 O O . ASP A 1 99 ? -2.809 3.912 -9.163 1.00 94.56 99 ASP A O 1
ATOM 753 N N . ALA A 1 100 ? -2.912 6.036 -8.480 1.00 94.75 100 ALA A N 1
ATOM 754 C CA . ALA A 1 100 ? -1.484 6.116 -8.181 1.00 94.75 100 ALA A CA 1
ATOM 755 C C . ALA A 1 100 ? -1.047 5.053 -7.156 1.00 94.75 100 ALA A C 1
ATOM 757 O O . ALA A 1 100 ? -0.044 4.374 -7.360 1.00 94.75 100 ALA A O 1
ATOM 758 N N . ALA A 1 101 ? -1.808 4.854 -6.077 1.00 94.56 101 ALA A N 1
ATOM 759 C CA . ALA A 1 101 ? -1.501 3.819 -5.092 1.00 94.56 101 ALA A CA 1
ATOM 760 C C . ALA A 1 101 ? -1.567 2.405 -5.695 1.00 94.56 101 ALA A C 1
ATOM 762 O O . ALA A 1 101 ? -0.697 1.583 -5.412 1.00 94.56 101 ALA A O 1
ATOM 763 N N . LYS A 1 102 ? -2.558 2.138 -6.554 1.00 94.75 102 LYS A N 1
ATOM 764 C CA . LYS A 1 102 ? -2.711 0.863 -7.263 1.00 94.75 102 LYS A CA 1
ATOM 765 C C . LYS A 1 102 ? -1.521 0.584 -8.176 1.00 94.75 102 LYS A C 1
ATOM 767 O O . LYS A 1 102 ? -0.954 -0.495 -8.093 1.00 94.75 102 LYS A O 1
ATOM 772 N N . THR A 1 103 ? -1.087 1.561 -8.971 1.00 94.69 103 THR A N 1
ATOM 773 C CA . THR A 1 103 ? 0.082 1.385 -9.855 1.00 94.69 103 THR A CA 1
ATOM 774 C C . THR A 1 103 ? 1.374 1.098 -9.085 1.00 94.69 103 THR A C 1
ATOM 776 O O . THR A 1 103 ? 2.167 0.264 -9.513 1.00 94.69 103 THR A O 1
ATOM 779 N N . VAL A 1 104 ? 1.586 1.740 -7.930 1.00 95.81 104 VAL A N 1
ATOM 780 C CA . VAL A 1 104 ? 2.753 1.470 -7.072 1.00 95.81 104 VAL A CA 1
ATOM 781 C C . VAL A 1 104 ? 2.698 0.057 -6.498 1.00 95.81 104 VAL A C 1
ATOM 783 O O . VAL A 1 104 ? 3.717 -0.631 -6.492 1.00 95.81 104 VAL A O 1
ATOM 786 N N . LEU A 1 105 ? 1.521 -0.374 -6.035 1.00 95.06 105 LEU A N 1
ATOM 787 C CA . LEU A 1 105 ? 1.319 -1.728 -5.527 1.00 95.06 105 LEU A CA 1
ATOM 788 C C . LEU A 1 105 ? 1.594 -2.764 -6.625 1.00 95.06 105 LEU A C 1
ATOM 790 O O . LEU A 1 105 ? 2.416 -3.650 -6.425 1.00 95.06 105 LEU A O 1
ATOM 794 N N . GLU A 1 106 ? 0.993 -2.587 -7.803 1.00 95.62 106 GLU A N 1
ATOM 795 C CA . GLU A 1 106 ? 1.179 -3.472 -8.958 1.00 95.62 106 GLU A CA 1
ATOM 796 C C . GLU A 1 106 ? 2.649 -3.547 -9.390 1.00 95.62 106 GLU A C 1
ATOM 798 O O . GLU A 1 106 ? 3.159 -4.632 -9.652 1.00 95.62 106 GLU A O 1
ATOM 803 N N . HIS A 1 107 ? 3.373 -2.424 -9.426 1.00 95.50 107 HIS A N 1
ATOM 804 C CA . HIS A 1 107 ? 4.800 -2.428 -9.760 1.00 95.50 107 HIS A CA 1
ATOM 805 C C . HIS A 1 107 ? 5.636 -3.188 -8.720 1.00 95.50 107 HIS A C 1
ATOM 807 O O . HIS A 1 107 ? 6.606 -3.857 -9.067 1.00 95.50 107 HIS A O 1
ATOM 813 N N . HIS A 1 108 ? 5.297 -3.080 -7.435 1.00 94.69 108 HIS A N 1
ATOM 814 C CA . HIS A 1 108 ? 6.043 -3.768 -6.385 1.00 94.69 108 HIS A CA 1
ATOM 815 C C . HIS A 1 108 ? 5.742 -5.273 -6.365 1.00 94.69 108 HIS A C 1
ATOM 817 O O . HIS A 1 108 ? 6.656 -6.070 -6.182 1.00 94.69 108 HIS A O 1
ATOM 823 N N . GLU A 1 109 ? 4.486 -5.664 -6.587 1.00 94.25 109 GLU A N 1
ATOM 824 C CA . GLU A 1 109 ? 4.081 -7.069 -6.713 1.00 94.25 109 GLU A CA 1
ATOM 825 C C . GLU A 1 109 ? 4.733 -7.717 -7.939 1.00 94.25 109 GLU A C 1
ATOM 827 O O . GLU A 1 109 ? 5.411 -8.732 -7.808 1.00 94.25 109 GLU A O 1
ATOM 832 N N . THR A 1 110 ? 4.635 -7.077 -9.107 1.00 92.00 110 THR A N 1
ATOM 833 C CA . THR A 1 110 ? 5.233 -7.598 -10.349 1.00 92.00 110 THR A CA 1
ATOM 834 C C . THR A 1 110 ? 6.757 -7.661 -10.304 1.00 92.00 110 THR A C 1
ATOM 836 O O . THR A 1 110 ? 7.332 -8.589 -10.865 1.00 92.00 110 THR A O 1
ATOM 839 N N . SER A 1 111 ? 7.427 -6.719 -9.628 1.00 92.88 111 SER A N 1
ATOM 840 C CA . SER A 1 111 ? 8.882 -6.778 -9.437 1.00 92.88 111 SER A CA 1
ATOM 841 C C . SER A 1 111 ? 9.285 -7.966 -8.567 1.00 92.88 111 SER A C 1
ATOM 843 O O . SER A 1 111 ? 10.189 -8.698 -8.944 1.00 92.88 111 SER A O 1
ATOM 845 N N . ILE A 1 112 ? 8.597 -8.191 -7.441 1.00 93.62 112 ILE A N 1
ATOM 846 C CA . ILE A 1 112 ? 8.886 -9.332 -6.559 1.00 93.62 112 ILE A CA 1
ATOM 847 C C . ILE A 1 112 ? 8.633 -10.653 -7.286 1.00 93.62 112 ILE A C 1
ATOM 849 O O . ILE A 1 112 ? 9.441 -11.573 -7.196 1.00 93.62 112 ILE A O 1
ATOM 853 N N . GLU A 1 113 ? 7.505 -10.765 -7.988 1.00 94.00 113 GLU A N 1
ATOM 854 C CA . GLU A 1 113 ? 7.183 -11.963 -8.764 1.00 94.00 113 GLU A CA 1
ATOM 855 C C . GLU A 1 113 ? 8.212 -12.205 -9.871 1.00 94.00 113 GLU A C 1
ATOM 857 O O . GLU A 1 113 ? 8.608 -13.346 -10.092 1.00 94.00 113 GLU A O 1
ATOM 862 N N . GLY A 1 114 ? 8.672 -11.144 -10.541 1.00 93.94 114 GLY A N 1
ATOM 863 C CA . GLY A 1 114 ? 9.730 -11.214 -11.545 1.00 93.94 114 GLY A CA 1
ATOM 864 C C . GLY A 1 114 ? 11.050 -11.719 -10.970 1.00 93.94 114 GLY A C 1
ATOM 865 O O . GLY A 1 114 ? 11.619 -12.657 -11.523 1.00 93.94 114 GLY A O 1
ATOM 866 N N . ASP A 1 115 ? 11.489 -11.154 -9.844 1.00 93.62 115 ASP A N 1
ATOM 867 C CA . ASP A 1 115 ? 12.721 -11.559 -9.160 1.00 93.62 115 ASP A CA 1
ATOM 868 C C . ASP A 1 115 ? 12.641 -13.028 -8.707 1.00 93.62 115 ASP A C 1
ATOM 870 O O . ASP A 1 115 ? 13.545 -13.816 -8.970 1.00 93.62 115 ASP A O 1
ATOM 874 N N . LEU A 1 116 ? 11.510 -13.440 -8.120 1.00 94.94 116 LEU A N 1
ATOM 875 C CA . LEU A 1 116 ? 11.277 -14.830 -7.717 1.00 94.94 116 LEU A CA 1
ATOM 876 C C . LEU A 1 116 ? 11.295 -15.796 -8.910 1.00 94.94 116 LEU A C 1
ATOM 878 O O . LEU A 1 116 ? 11.791 -16.918 -8.802 1.00 94.94 116 LEU A O 1
ATOM 882 N N . LEU A 1 117 ? 10.707 -15.397 -10.040 1.00 94.88 117 LEU A N 1
ATOM 883 C CA . LEU A 1 117 ? 10.704 -16.212 -11.252 1.00 94.88 117 LEU A CA 1
ATOM 884 C C . LEU A 1 117 ? 12.100 -16.328 -11.864 1.00 94.88 117 LEU A C 1
ATOM 886 O O . LEU A 1 117 ? 12.424 -17.396 -12.381 1.00 94.88 117 LEU A O 1
ATOM 890 N N . ASP A 1 118 ? 12.911 -15.271 -11.810 1.00 94.12 118 ASP A N 1
ATOM 891 C CA . ASP A 1 118 ? 14.298 -15.302 -12.281 1.00 94.12 118 ASP A CA 1
ATOM 892 C C . ASP A 1 118 ? 15.164 -16.196 -11.383 1.00 94.12 118 ASP A C 1
ATOM 894 O O . ASP A 1 118 ? 15.893 -17.050 -11.889 1.00 94.12 118 ASP A O 1
ATOM 898 N N . ASP A 1 119 ? 14.986 -16.106 -10.061 1.00 93.81 119 ASP A N 1
ATOM 899 C CA . ASP A 1 119 ? 15.624 -17.000 -9.090 1.00 93.81 119 ASP A CA 1
ATOM 900 C C . ASP A 1 119 ? 15.258 -18.468 -9.358 1.00 93.81 119 ASP A C 1
ATOM 902 O O . ASP A 1 119 ? 16.140 -19.324 -9.462 1.00 93.81 119 ASP A O 1
ATOM 906 N N . LEU A 1 120 ? 13.966 -18.767 -9.548 1.00 92.12 120 LEU A N 1
ATOM 907 C CA . LEU A 1 120 ? 13.491 -20.118 -9.859 1.00 92.12 120 LEU A CA 1
ATOM 908 C C . LEU A 1 120 ? 14.012 -20.611 -11.216 1.00 92.12 120 LEU A C 1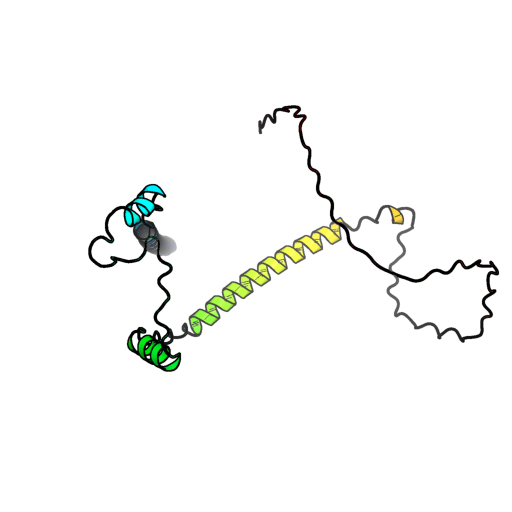
ATOM 910 O O . LEU A 1 120 ? 14.361 -21.783 -11.367 1.00 92.12 120 LEU A O 1
ATOM 914 N N . ALA A 1 121 ? 14.058 -19.739 -12.225 1.00 91.50 121 ALA A N 1
ATOM 915 C CA . ALA A 1 121 ? 14.606 -20.078 -13.532 1.00 91.50 121 ALA A CA 1
ATOM 916 C C . ALA A 1 121 ? 16.109 -20.377 -13.436 1.00 91.50 121 ALA A C 1
ATOM 918 O O . ALA A 1 121 ? 16.582 -21.344 -14.038 1.00 91.50 121 ALA A O 1
ATOM 919 N N . GLY A 1 122 ? 16.845 -19.594 -12.645 1.00 90.25 122 GLY A N 1
ATOM 920 C CA . GLY A 1 122 ? 18.247 -19.832 -12.325 1.00 90.25 122 GLY A CA 1
ATOM 921 C C . GLY A 1 122 ? 18.451 -21.161 -11.602 1.00 90.25 122 GLY A C 1
ATOM 922 O O . GLY A 1 122 ? 19.296 -21.959 -12.014 1.00 90.25 122 GLY A O 1
ATOM 923 N N . GLU A 1 123 ? 17.646 -21.443 -10.576 1.00 86.88 123 GLU A N 1
ATOM 924 C CA . GLU A 1 123 ? 17.666 -22.714 -9.850 1.00 86.88 123 GLU A CA 1
ATOM 925 C C . GLU A 1 123 ? 17.400 -23.889 -10.791 1.00 86.88 123 GLU A C 1
ATOM 927 O O . GLU A 1 123 ? 18.208 -24.806 -10.832 1.00 86.88 123 GLU A O 1
ATOM 932 N N . LEU A 1 124 ? 16.367 -23.839 -11.636 1.00 83.25 124 LEU A N 1
ATOM 933 C CA . LEU A 1 124 ? 16.034 -24.929 -12.560 1.00 83.25 124 LEU A CA 1
ATOM 934 C C . LEU A 1 124 ? 17.136 -25.193 -13.602 1.00 83.25 124 LEU A C 1
ATOM 936 O O . LEU A 1 124 ? 17.377 -26.338 -13.996 1.00 83.25 124 LEU A O 1
ATOM 940 N N . VAL A 1 125 ? 17.817 -24.143 -14.072 1.00 81.50 125 VAL A N 1
ATOM 941 C CA . VAL A 1 125 ? 18.967 -24.284 -14.979 1.00 81.50 125 VAL A CA 1
ATOM 942 C C . VAL A 1 125 ? 20.138 -24.965 -14.265 1.00 81.50 125 VAL A C 1
ATOM 944 O O . VAL A 1 125 ? 20.804 -25.815 -14.864 1.00 81.50 125 VAL A O 1
ATOM 947 N N . ASN A 1 126 ? 20.357 -24.639 -12.990 1.00 72.88 126 ASN A N 1
ATOM 948 C CA . ASN A 1 126 ? 21.424 -25.202 -12.164 1.00 72.88 126 ASN A CA 1
ATOM 949 C C . ASN A 1 126 ? 21.097 -26.622 -11.651 1.00 72.88 126 ASN A C 1
ATOM 951 O O . ASN A 1 126 ? 21.982 -27.475 -11.576 1.00 72.88 126 ASN A O 1
ATOM 955 N N . GLU A 1 127 ? 19.827 -26.910 -11.366 1.00 66.62 127 GLU A N 1
ATOM 956 C CA . GLU A 1 127 ? 19.297 -28.198 -10.901 1.00 66.62 127 GLU A CA 1
ATOM 957 C C . GLU A 1 127 ? 19.061 -29.187 -12.056 1.00 66.62 127 GLU A C 1
ATOM 959 O O . GLU A 1 127 ? 18.583 -30.298 -11.859 1.00 66.62 127 GLU A O 1
ATOM 964 N N . LYS A 1 128 ? 19.493 -28.865 -13.284 1.00 63.19 128 LYS A N 1
ATOM 965 C CA . LYS A 1 128 ? 19.505 -29.801 -14.428 1.00 63.19 128 LYS A CA 1
ATOM 966 C C . LYS A 1 128 ? 20.381 -31.054 -14.200 1.00 63.19 128 LYS A C 1
ATOM 968 O O . LYS A 1 128 ? 20.513 -31.908 -15.084 1.00 63.19 128 LYS A O 1
ATOM 973 N N . ASN A 1 129 ? 20.995 -31.186 -13.029 1.00 68.50 129 ASN A N 1
ATOM 974 C CA . ASN A 1 129 ? 21.633 -32.415 -12.591 1.00 68.50 129 ASN A CA 1
ATOM 975 C C . ASN A 1 129 ? 20.568 -33.501 -12.388 1.00 68.50 129 ASN A C 1
ATOM 977 O O . ASN A 1 129 ? 19.546 -33.292 -11.742 1.00 68.50 129 ASN A O 1
ATOM 981 N N . ALA A 1 130 ? 20.791 -34.674 -12.982 1.00 70.00 130 ALA A N 1
ATOM 982 C CA . ALA A 1 130 ? 19.888 -35.799 -12.795 1.00 70.00 130 ALA A CA 1
ATOM 983 C C . ALA A 1 130 ? 19.810 -36.134 -11.298 1.00 70.00 130 ALA A C 1
ATOM 985 O O . ALA A 1 130 ? 20.838 -36.195 -10.628 1.00 70.00 130 ALA A O 1
ATOM 986 N N . HIS A 1 131 ? 18.599 -36.362 -10.784 1.00 72.06 131 HIS A N 1
ATOM 987 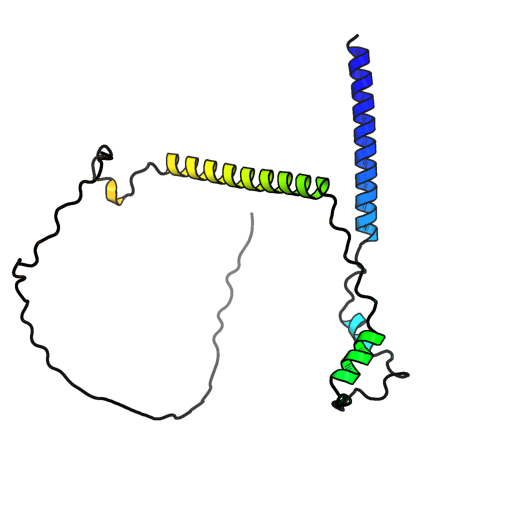C CA . HIS A 1 131 ? 18.415 -36.880 -9.429 1.00 72.06 131 HIS A CA 1
ATOM 988 C C . HIS A 1 131 ? 19.309 -38.124 -9.242 1.00 72.06 131 HIS A C 1
ATOM 990 O O . HIS A 1 131 ? 19.385 -38.923 -10.179 1.00 72.06 131 HIS A O 1
ATOM 996 N N . PRO A 1 132 ? 19.929 -38.362 -8.072 1.00 76.88 132 PRO A N 1
ATOM 997 C CA . PRO A 1 132 ? 20.889 -39.461 -7.868 1.00 76.88 132 PRO A CA 1
ATOM 998 C C . PRO A 1 132 ? 20.343 -40.852 -8.239 1.00 76.88 132 PRO A C 1
ATOM 1000 O O . PRO A 1 132 ? 21.074 -41.752 -8.636 1.00 76.88 132 PRO A O 1
ATOM 1003 N N . ALA A 1 133 ? 19.021 -41.026 -8.179 1.00 77.75 133 ALA A N 1
ATOM 1004 C CA . ALA A 1 133 ? 18.330 -42.246 -8.607 1.00 77.75 133 ALA A CA 1
ATOM 1005 C C . ALA A 1 133 ? 18.362 -42.502 -10.132 1.00 77.75 133 ALA A C 1
ATOM 1007 O O . ALA A 1 133 ? 18.114 -43.624 -10.568 1.00 77.75 133 ALA A O 1
ATOM 1008 N N . ASN A 1 134 ? 18.655 -41.477 -10.933 1.00 73.12 134 ASN A N 1
ATOM 1009 C CA . ASN A 1 134 ? 18.648 -41.493 -12.395 1.00 73.12 134 ASN A CA 1
ATOM 1010 C C . ASN A 1 134 ? 20.062 -41.377 -12.994 1.00 73.12 134 ASN A C 1
ATOM 1012 O O . ASN A 1 134 ? 20.185 -41.292 -14.209 1.00 73.12 134 ASN A O 1
ATOM 1016 N N . GLU A 1 135 ? 21.126 -41.385 -12.181 1.00 72.12 135 GLU A N 1
ATOM 1017 C CA . GLU A 1 135 ? 22.520 -41.297 -12.659 1.00 72.12 135 GLU A CA 1
ATOM 1018 C C . GLU A 1 135 ? 22.942 -42.497 -13.519 1.00 72.12 135 GLU A C 1
ATOM 1020 O O . GLU A 1 135 ? 23.763 -42.360 -14.422 1.00 72.12 135 GLU A O 1
ATOM 1025 N N . LEU A 1 136 ? 22.370 -43.675 -13.247 1.00 77.12 136 LEU A N 1
ATOM 1026 C CA . LEU A 1 136 ? 22.638 -44.916 -13.984 1.00 77.12 136 LEU A CA 1
ATOM 1027 C C . LEU A 1 136 ? 21.753 -45.084 -15.225 1.00 77.12 136 LEU A C 1
ATOM 1029 O O . LEU A 1 136 ? 21.909 -46.058 -15.961 1.00 77.12 136 LEU A O 1
ATOM 1033 N N . LEU A 1 137 ? 20.787 -44.187 -15.418 1.00 72.94 137 LEU A N 1
ATOM 1034 C CA . LEU A 1 137 ? 19.925 -44.192 -16.586 1.00 72.94 137 LEU A CA 1
ATOM 1035 C C . LEU A 1 137 ? 20.524 -43.239 -17.615 1.00 72.94 137 LEU A C 1
ATOM 1037 O O . LEU A 1 137 ? 20.773 -42.069 -17.321 1.00 72.94 137 LEU A O 1
ATOM 1041 N N . ASP A 1 138 ? 20.727 -43.732 -18.834 1.00 77.81 138 ASP A N 1
ATOM 1042 C CA . ASP A 1 138 ? 21.085 -42.866 -19.949 1.00 77.81 138 ASP A CA 1
ATOM 1043 C C . ASP A 1 138 ? 20.036 -41.760 -20.079 1.00 77.81 138 ASP A C 1
ATOM 1045 O O . ASP A 1 138 ? 18.836 -41.997 -19.893 1.00 77.81 138 ASP A O 1
ATOM 1049 N N . LYS A 1 139 ? 20.489 -40.540 -20.387 1.00 69.69 139 LYS A N 1
ATOM 1050 C CA . LYS A 1 139 ? 19.604 -39.397 -20.621 1.00 69.69 139 LYS A CA 1
ATOM 1051 C C . LYS A 1 139 ? 18.718 -39.720 -21.823 1.00 69.69 139 LYS A C 1
ATOM 1053 O O . LYS A 1 139 ? 19.106 -39.484 -22.962 1.00 69.69 139 LYS A O 1
ATOM 1058 N N . ALA A 1 140 ? 17.549 -40.295 -21.565 1.00 67.75 140 ALA A N 1
ATOM 1059 C CA . ALA A 1 140 ? 16.561 -40.553 -22.591 1.00 67.75 140 ALA A CA 1
ATOM 1060 C C . ALA A 1 140 ? 16.076 -39.201 -23.117 1.00 67.75 140 ALA A C 1
ATOM 1062 O O . ALA A 1 140 ? 15.708 -38.320 -22.334 1.00 67.75 140 ALA A O 1
ATOM 1063 N N . GLU A 1 141 ? 16.101 -39.025 -24.437 1.00 69.06 141 GLU A N 1
ATOM 1064 C CA . GLU A 1 141 ? 15.459 -37.879 -25.068 1.00 69.06 141 GLU A CA 1
ATOM 1065 C C . GLU A 1 141 ? 14.004 -37.837 -24.592 1.00 69.06 141 GLU A C 1
ATOM 1067 O O . GLU A 1 141 ? 13.283 -38.836 -24.651 1.00 69.06 141 GLU A O 1
ATOM 1072 N N . GLN A 1 142 ? 13.588 -36.700 -24.032 1.00 66.75 142 GLN A N 1
ATOM 1073 C CA . GLN A 1 142 ? 12.232 -36.527 -23.533 1.00 66.75 142 GLN A CA 1
ATOM 1074 C C . GLN A 1 142 ? 11.276 -36.488 -24.731 1.00 66.75 142 GLN A C 1
ATOM 1076 O O . GLN A 1 142 ? 10.936 -35.424 -25.247 1.00 66.75 142 GLN A O 1
ATOM 1081 N N . GLU A 1 143 ? 10.838 -37.660 -25.187 1.00 64.62 143 GLU A N 1
ATOM 1082 C CA . GLU A 1 143 ? 9.790 -37.798 -26.190 1.00 64.62 143 GLU A CA 1
ATOM 1083 C C . GLU A 1 143 ? 8.456 -37.350 -25.576 1.00 64.62 143 GLU A C 1
ATOM 1085 O O . GLU A 1 143 ? 7.686 -38.131 -25.013 1.00 64.62 143 GLU A O 1
ATOM 1090 N N . SER A 1 144 ? 8.165 -36.052 -25.668 1.00 66.44 144 SER A N 1
ATOM 1091 C CA . SER A 1 144 ? 6.846 -35.504 -25.349 1.00 66.44 144 SER A CA 1
ATOM 1092 C C . SER A 1 144 ? 5.860 -35.867 -26.464 1.00 66.44 144 SER A C 1
ATOM 1094 O O . SER A 1 144 ? 5.540 -35.075 -27.351 1.00 66.44 144 SER A O 1
ATOM 1096 N N . GLY A 1 145 ? 5.417 -37.123 -26.463 1.00 77.50 145 GLY A N 1
ATOM 1097 C CA . GLY A 1 145 ? 4.378 -37.624 -27.354 1.00 77.50 145 GLY A CA 1
ATOM 1098 C C . GLY A 1 145 ? 2.973 -37.362 -26.805 1.00 77.50 145 GLY A C 1
ATOM 1099 O O . GLY A 1 145 ? 2.711 -37.481 -25.607 1.00 77.50 145 GLY A O 1
ATOM 1100 N N . ARG A 1 146 ? 2.014 -37.065 -27.691 1.00 76.06 146 ARG A N 1
ATOM 1101 C CA . ARG A 1 146 ? 0.582 -37.004 -27.353 1.00 76.06 146 ARG A CA 1
ATOM 1102 C C . ARG A 1 146 ? 0.131 -38.366 -26.814 1.00 76.06 146 ARG A C 1
ATOM 1104 O O . ARG A 1 146 ? 0.143 -39.357 -27.542 1.00 76.06 146 ARG A O 1
ATOM 1111 N N . THR A 1 147 ? -0.296 -38.427 -25.555 1.00 77.12 147 THR A N 1
ATOM 1112 C CA . THR A 1 147 ? -0.741 -39.692 -24.957 1.00 77.12 147 THR A CA 1
ATOM 1113 C C . THR A 1 147 ? -2.008 -40.202 -25.654 1.00 77.12 147 THR A C 1
ATOM 1115 O O . THR A 1 147 ? -3.003 -39.491 -25.805 1.00 77.12 147 THR A O 1
ATOM 1118 N N . VAL A 1 148 ? -1.982 -41.461 -26.103 1.00 77.56 148 VAL A N 1
ATOM 1119 C CA . VAL A 1 148 ? -3.163 -42.155 -26.633 1.00 77.56 148 VAL A CA 1
ATOM 1120 C C . VAL A 1 148 ? -3.739 -43.029 -25.526 1.00 77.56 148 VAL A C 1
ATOM 1122 O O . VAL A 1 148 ? -3.066 -43.912 -24.989 1.00 77.56 148 VAL A O 1
ATOM 1125 N N . ARG A 1 149 ? -5.006 -42.789 -25.175 1.00 80.31 149 ARG A N 1
ATOM 1126 C CA . ARG A 1 149 ? -5.710 -43.533 -24.125 1.00 80.31 149 ARG A CA 1
ATOM 1127 C C . ARG A 1 149 ? -5.756 -45.023 -24.477 1.00 80.31 149 ARG A C 1
ATOM 1129 O O . ARG A 1 149 ? -6.347 -45.408 -25.484 1.00 80.31 149 ARG A O 1
ATOM 1136 N N . LYS A 1 150 ? -5.181 -45.875 -23.622 1.00 81.81 150 LYS A N 1
ATOM 1137 C CA . LYS A 1 150 ? -5.331 -47.331 -23.754 1.00 81.81 150 LYS A CA 1
ATOM 1138 C C . LYS A 1 150 ? -6.808 -47.723 -23.561 1.00 81.81 150 LYS A C 1
ATOM 1140 O O . LYS A 1 150 ? -7.477 -47.155 -22.690 1.00 81.81 150 LYS A O 1
ATOM 1145 N N . PRO A 1 151 ? -7.329 -48.686 -24.341 1.00 81.06 151 PRO A N 1
ATOM 1146 C CA . PRO A 1 151 ? -8.698 -49.161 -24.184 1.00 81.06 151 PRO A CA 1
ATOM 1147 C C . PRO A 1 151 ? -8.909 -49.769 -22.790 1.00 81.06 151 PRO A C 1
ATOM 1149 O O . PRO A 1 151 ? -8.021 -50.408 -22.222 1.00 81.06 151 PRO A O 1
ATOM 1152 N N . LYS A 1 152 ? -10.101 -49.549 -22.226 1.00 79.38 152 LYS A N 1
ATOM 1153 C CA . LYS A 1 152 ? -10.486 -50.024 -20.890 1.00 79.38 152 LYS A CA 1
ATOM 1154 C C . LYS A 1 152 ? -10.415 -51.557 -20.843 1.00 79.38 152 LYS A C 1
ATOM 1156 O O . LYS A 1 152 ? -11.004 -52.221 -21.693 1.00 79.38 152 LYS A O 1
ATOM 1161 N N . ARG A 1 153 ? -9.720 -52.119 -19.843 1.00 73.50 153 ARG A N 1
ATOM 1162 C CA . ARG A 1 153 ? -9.719 -53.571 -19.584 1.00 73.50 153 ARG A CA 1
ATOM 1163 C C . ARG A 1 153 ? -11.161 -54.050 -19.394 1.00 73.50 153 ARG A C 1
ATOM 1165 O O . ARG A 1 153 ? -11.877 -53.528 -18.539 1.00 73.50 153 ARG A O 1
ATOM 1172 N N . GLN A 1 154 ? -11.568 -55.030 -20.197 1.00 71.50 154 GLN A N 1
ATOM 1173 C CA . GLN A 1 154 ? -12.860 -55.696 -20.064 1.00 71.50 154 GLN A CA 1
ATOM 1174 C C . GLN A 1 154 ? -12.899 -56.474 -18.734 1.00 71.50 154 GLN A C 1
ATOM 1176 O O . GLN A 1 154 ? -11.917 -57.151 -18.399 1.00 71.50 154 GLN A O 1
ATOM 1181 N N . PRO A 1 155 ? -13.993 -56.397 -17.959 1.00 60.75 155 PRO A N 1
ATOM 1182 C CA . PRO A 1 155 ? -14.150 -57.146 -16.718 1.00 60.75 155 PRO A CA 1
ATOM 1183 C C . PRO A 1 155 ? -14.390 -58.628 -17.039 1.00 60.75 155 PRO A C 1
ATOM 1185 O O . PRO A 1 155 ? -15.519 -59.095 -17.118 1.00 60.75 155 PRO A O 1
ATOM 1188 N N . GLY A 1 156 ? -13.309 -59.371 -17.271 1.00 62.62 156 GLY A N 1
ATOM 1189 C CA . GLY A 1 156 ? -13.369 -60.815 -17.527 1.00 62.62 156 GLY A CA 1
ATOM 1190 C C . GLY A 1 156 ? -12.074 -61.576 -17.245 1.00 62.62 156 GLY A C 1
ATOM 1191 O O . GLY A 1 156 ? -12.058 -62.803 -17.313 1.00 62.62 156 GLY A O 1
ATOM 1192 N N . SER A 1 157 ? -10.986 -60.883 -16.890 1.00 51.56 157 SER A N 1
ATOM 1193 C CA . SER A 1 157 ? -9.750 -61.548 -16.479 1.00 51.56 157 SER A CA 1
ATOM 1194 C C . SER A 1 157 ? -9.957 -62.165 -15.098 1.00 51.56 157 SER A C 1
ATOM 1196 O O . SER A 1 157 ? -10.025 -61.453 -14.098 1.00 51.56 157 SER A O 1
ATOM 1198 N N . LYS A 1 158 ? -10.095 -63.493 -15.056 1.00 61.03 158 LYS A N 1
ATOM 1199 C CA . LYS A 1 158 ? -10.197 -64.294 -13.834 1.00 61.03 158 LYS A CA 1
ATOM 1200 C C . LYS A 1 158 ? -8.959 -64.043 -12.970 1.00 61.03 158 LYS A C 1
ATOM 1202 O O . LYS A 1 158 ? -7.904 -64.622 -13.205 1.00 61.03 158 LYS A O 1
ATOM 1207 N N . TYR A 1 159 ? -9.087 -63.169 -11.978 1.00 55.72 159 TYR A N 1
ATOM 1208 C CA . TYR A 1 159 ? -8.106 -63.062 -10.909 1.00 55.72 159 TYR A CA 1
ATOM 1209 C C . TYR A 1 159 ? -8.149 -64.361 -10.101 1.00 55.72 159 TYR A C 1
ATOM 1211 O O . TYR A 1 159 ? -9.192 -64.735 -9.561 1.00 55.72 159 TYR A O 1
ATOM 1219 N N . LEU A 1 160 ? -7.015 -65.059 -10.051 1.00 62.44 160 LEU A N 1
ATOM 1220 C CA . LEU A 1 160 ? -6.783 -66.152 -9.115 1.00 62.44 160 LEU A CA 1
ATOM 1221 C C . LEU A 1 160 ? -6.962 -65.589 -7.697 1.00 62.44 160 LEU A C 1
ATOM 1223 O O . LEU A 1 160 ? -6.211 -64.713 -7.273 1.00 62.44 160 LEU A O 1
ATOM 1227 N N . LYS A 1 161 ? -7.999 -66.047 -6.986 1.00 49.12 161 LYS A N 1
ATOM 1228 C CA . LYS A 1 161 ? -8.219 -65.711 -5.575 1.00 49.12 161 LYS A CA 1
ATOM 1229 C C . LYS A 1 161 ? -7.130 -66.383 -4.730 1.00 49.12 161 LYS A C 1
ATOM 1231 O O . LYS A 1 161 ? -7.042 -67.610 -4.776 1.00 49.12 161 LYS A O 1
ATOM 1236 N N . PRO A 1 162 ? -6.362 -65.646 -3.912 1.00 44.81 162 PRO A N 1
ATOM 1237 C CA . PRO A 1 162 ? -5.586 -66.269 -2.855 1.00 44.81 162 PRO A CA 1
ATOM 1238 C C . PRO A 1 162 ? -6.552 -66.800 -1.789 1.00 44.81 162 PRO A C 1
ATOM 1240 O O . PRO A 1 162 ? -7.380 -66.067 -1.246 1.00 44.81 162 PRO A O 1
ATOM 1243 N N . THR A 1 163 ? -6.475 -68.100 -1.518 1.00 48.97 163 THR A N 1
ATOM 1244 C CA . THR A 1 163 ? -7.167 -68.720 -0.392 1.00 48.97 163 THR A CA 1
ATOM 1245 C C . THR A 1 163 ? -6.303 -68.535 0.849 1.00 48.97 163 THR A C 1
ATOM 1247 O O . THR A 1 163 ? -5.248 -69.155 0.959 1.00 48.97 163 THR A O 1
ATOM 1250 N N . SER A 1 164 ? -6.743 -67.748 1.820 1.00 46.59 164 SER A N 1
ATOM 1251 C CA . SER A 1 164 ? -6.311 -67.967 3.197 1.00 46.59 164 SER A CA 1
ATOM 1252 C C . SER A 1 164 ? -7.444 -67.621 4.152 1.00 46.59 164 SER A C 1
ATOM 1254 O O . SER A 1 164 ? -8.129 -66.607 4.049 1.00 46.59 164 SER A O 1
ATOM 1256 N N . LYS A 1 165 ? -7.711 -68.601 5.008 1.00 37.72 165 LYS A N 1
ATOM 1257 C CA . LYS A 1 165 ? -8.799 -68.666 5.970 1.00 37.72 165 LYS A CA 1
ATOM 1258 C C . LYS A 1 165 ? -8.596 -67.612 7.058 1.00 37.72 165 LYS A C 1
ATOM 1260 O O . LYS A 1 165 ? -7.541 -67.565 7.681 1.00 37.72 165 LYS A O 1
ATOM 1265 N N . SER A 1 166 ? -9.641 -66.850 7.348 1.00 43.41 166 SER A N 1
ATOM 1266 C CA . SER A 1 166 ? -9.841 -66.210 8.649 1.00 43.41 166 SER A CA 1
ATOM 1267 C C . SER A 1 166 ? -10.086 -67.263 9.738 1.00 43.41 166 SER A C 1
ATOM 1269 O O . SER A 1 166 ? -10.691 -68.302 9.454 1.00 43.41 166 SER A O 1
ATOM 1271 N N . PRO A 1 167 ? -9.783 -66.937 11.003 1.00 43.22 167 PRO A N 1
ATOM 1272 C CA . PRO A 1 167 ? -10.804 -67.140 12.016 1.00 43.22 167 PRO A CA 1
ATOM 1273 C C . PRO A 1 167 ? -11.122 -65.838 12.750 1.00 43.22 167 PRO A C 1
ATOM 1275 O O . PRO A 1 167 ? -10.267 -65.133 13.278 1.00 43.22 167 PRO A O 1
ATOM 1278 N N . SER A 1 168 ? -12.417 -65.561 12.763 1.00 33.00 168 SER A N 1
ATOM 1279 C CA . SER A 1 168 ? -13.114 -64.582 13.577 1.00 33.00 168 SER A CA 1
ATOM 1280 C C . SER A 1 168 ? -12.864 -64.780 15.073 1.00 33.00 168 SER A C 1
ATOM 1282 O O . SER A 1 168 ? -12.966 -65.907 15.565 1.00 33.00 168 SER A O 1
ATOM 1284 N N . LYS A 1 169 ? -12.753 -63.684 15.829 1.00 34.84 169 LYS A N 1
ATOM 1285 C CA . LYS A 1 169 ? -13.357 -63.639 17.164 1.00 34.84 169 LYS A CA 1
ATOM 1286 C C . LYS A 1 169 ? -14.014 -62.283 17.408 1.00 34.84 169 LYS A C 1
ATOM 1288 O O . LYS A 1 169 ? -13.386 -61.234 17.366 1.00 34.84 169 LYS A O 1
ATOM 1293 N N . SER A 1 170 ? -15.322 -62.377 17.577 1.00 33.81 170 SER A N 1
ATOM 1294 C CA . SER A 1 170 ? -16.330 -61.364 17.860 1.00 33.81 170 SER A CA 1
ATOM 1295 C C . SER A 1 170 ? -16.261 -60.827 19.292 1.00 33.81 170 SER A C 1
ATOM 1297 O O . SER A 1 170 ? -15.969 -61.592 20.211 1.00 33.81 170 SER A O 1
ATOM 1299 N N . GLY A 1 171 ? -16.689 -59.579 19.496 1.00 32.28 171 GLY A N 1
ATOM 1300 C CA . GLY A 1 171 ? -17.125 -59.083 20.807 1.00 32.28 171 GLY A CA 1
ATOM 1301 C C . GLY A 1 171 ? -17.451 -57.587 20.812 1.00 32.28 171 GLY A C 1
ATOM 1302 O O . GLY A 1 171 ? -16.566 -56.766 20.614 1.00 32.28 171 GLY A O 1
ATOM 1303 N N . SER A 1 172 ? -18.720 -57.242 21.035 1.00 31.62 172 SER A N 1
ATOM 1304 C CA . SER A 1 172 ? -19.285 -55.885 21.063 1.00 31.62 172 SER A CA 1
ATOM 1305 C C . SER A 1 172 ? -19.581 -55.427 22.508 1.00 31.62 172 SER A C 1
ATOM 1307 O O . SER A 1 172 ? -20.261 -56.152 23.223 1.00 31.62 172 SER A O 1
ATOM 1309 N N . SER A 1 173 ? -19.114 -54.204 22.849 1.00 34.09 173 SER A N 1
ATOM 1310 C CA . SER A 1 173 ? -19.689 -53.138 23.734 1.00 34.09 173 SER A CA 1
ATOM 1311 C C . SER A 1 173 ? -19.933 -53.396 25.256 1.00 34.09 173 SER A C 1
ATOM 1313 O O . SER A 1 173 ? -20.044 -54.545 25.656 1.00 34.09 173 SER A O 1
ATOM 1315 N N . PRO A 1 174 ? -20.249 -52.382 26.120 1.00 49.56 174 PRO A N 1
ATOM 1316 C CA . PRO A 1 174 ? -19.666 -51.039 26.393 1.00 49.56 174 PRO A CA 1
ATOM 1317 C C . PRO A 1 174 ? -19.524 -50.673 27.925 1.00 49.56 174 PRO A C 1
ATOM 1319 O O . PRO A 1 174 ? -19.924 -51.444 28.788 1.00 49.56 174 PRO A O 1
ATOM 1322 N N . LYS A 1 175 ? -19.099 -49.419 28.235 1.00 34.44 175 LYS A N 1
ATOM 1323 C CA . LYS A 1 175 ? -19.174 -48.632 29.518 1.00 34.44 175 LYS A CA 1
ATOM 1324 C C . LYS A 1 175 ? -18.167 -48.945 30.654 1.00 34.44 175 LYS A C 1
ATOM 1326 O O . LYS A 1 175 ? -18.213 -50.025 31.219 1.00 34.44 175 LYS A O 1
ATOM 1331 N N . LYS A 1 176 ? -17.415 -47.940 31.149 1.00 32.06 176 LYS A N 1
ATOM 1332 C CA . LYS A 1 176 ? -17.735 -47.056 32.309 1.00 32.06 176 LYS A CA 1
ATOM 1333 C C . LYS A 1 176 ? -16.519 -46.192 32.710 1.00 32.06 176 LYS A C 1
ATOM 1335 O O . LYS A 1 176 ? -15.384 -46.642 32.632 1.00 32.06 176 LYS A O 1
ATOM 1340 N N . ALA A 1 177 ? -16.798 -44.974 33.172 1.00 36.34 177 ALA A N 1
ATOM 1341 C CA . ALA A 1 177 ? -15.863 -44.045 33.804 1.00 36.34 177 ALA A CA 1
ATOM 1342 C C . ALA A 1 177 ? -15.294 -44.575 35.133 1.00 36.34 177 ALA A C 1
ATOM 1344 O O . ALA A 1 177 ? -16.041 -45.212 35.884 1.00 36.34 177 ALA A O 1
ATOM 1345 N N . LYS A 1 178 ? -14.047 -44.208 35.464 1.00 34.34 178 LYS A N 1
ATOM 1346 C CA . LYS A 1 178 ? -13.694 -43.727 36.808 1.00 34.34 178 LYS A CA 1
ATOM 1347 C C . LYS A 1 178 ? -12.332 -43.037 36.848 1.00 34.34 178 LYS A C 1
ATOM 1349 O O . LYS A 1 178 ? -11.358 -43.521 36.284 1.00 34.34 178 LYS A O 1
ATOM 1354 N N . ASP A 1 179 ? -12.344 -41.917 37.547 1.00 38.66 179 ASP A N 1
ATOM 1355 C CA . ASP A 1 179 ? -11.241 -41.046 37.918 1.00 38.66 179 ASP A CA 1
ATOM 1356 C C . ASP A 1 179 ? -10.195 -41.759 38.781 1.00 38.66 179 ASP A C 1
ATOM 1358 O O . ASP A 1 179 ? -10.546 -42.576 39.634 1.00 38.66 179 ASP A O 1
ATOM 1362 N N . SER A 1 180 ? -8.934 -41.345 38.654 1.00 43.38 180 SER A N 1
ATOM 1363 C CA . SER A 1 180 ? -8.018 -41.278 39.796 1.00 43.38 180 SER A CA 1
ATOM 1364 C C . SER A 1 180 ? -6.805 -40.415 39.457 1.00 43.38 180 SER A C 1
ATOM 1366 O O . SER A 1 180 ? -5.909 -40.821 38.720 1.00 43.38 180 SER A O 1
ATOM 1368 N N . HIS A 1 181 ? -6.793 -39.218 40.037 1.00 42.09 181 HIS A N 1
ATOM 1369 C CA . HIS A 1 181 ? -5.593 -38.435 40.294 1.00 42.09 181 HIS A CA 1
ATOM 1370 C C . HIS A 1 181 ? -4.644 -39.221 41.206 1.00 42.09 181 HIS A C 1
ATOM 1372 O O . HIS A 1 181 ? -5.112 -39.843 42.156 1.00 42.09 181 HIS A O 1
ATOM 1378 N N . THR A 1 182 ? -3.332 -39.118 40.989 1.00 32.31 182 THR A N 1
ATOM 1379 C CA . THR A 1 182 ? -2.328 -38.930 42.052 1.00 32.31 182 THR A CA 1
ATOM 1380 C C . THR A 1 182 ? -1.036 -38.417 41.413 1.00 32.31 182 THR A C 1
ATOM 1382 O O . THR A 1 182 ? -0.517 -38.993 40.463 1.00 32.31 182 THR A O 1
ATOM 1385 N N . ALA A 1 183 ? -0.584 -37.276 41.926 1.00 37.75 183 ALA A N 1
ATOM 1386 C CA . ALA A 1 183 ? 0.653 -36.584 41.602 1.00 37.75 183 ALA A CA 1
ATOM 1387 C C . ALA A 1 183 ? 1.884 -37.317 42.158 1.00 37.75 183 ALA A C 1
ATOM 1389 O O . ALA A 1 183 ? 1.758 -38.013 43.161 1.00 37.75 183 ALA A O 1
ATOM 1390 N N . THR A 1 184 ? 3.064 -37.078 41.574 1.00 32.31 184 THR A N 1
ATOM 1391 C CA . THR A 1 184 ? 4.325 -36.710 42.264 1.00 32.31 184 THR A CA 1
ATOM 1392 C C . THR A 1 184 ? 5.410 -36.428 41.208 1.00 32.31 184 THR A C 1
ATOM 1394 O O . THR A 1 184 ? 5.681 -37.257 40.348 1.00 32.31 184 THR A O 1
ATOM 1397 N N . SER A 1 185 ? 5.983 -35.224 41.274 1.00 36.62 185 SER A N 1
ATOM 1398 C CA . SER A 1 185 ? 7.265 -34.767 40.686 1.00 36.62 185 SER A CA 1
ATOM 1399 C C . SER A 1 185 ? 8.307 -34.748 41.844 1.00 36.62 185 SER A C 1
ATOM 1401 O O . SER A 1 185 ? 7.846 -34.966 42.969 1.00 36.62 185 SER A O 1
ATOM 1403 N N . PRO A 1 186 ? 9.619 -34.407 41.730 1.00 48.91 186 PRO A N 1
ATOM 1404 C CA . PRO A 1 186 ? 10.381 -33.870 40.588 1.00 48.91 186 PRO A CA 1
ATOM 1405 C C . PRO A 1 186 ? 11.871 -34.335 40.481 1.00 48.91 186 PRO A C 1
ATOM 1407 O O . PRO A 1 186 ? 12.347 -35.145 41.266 1.00 48.91 186 PRO A O 1
ATOM 1410 N N . ALA A 1 187 ? 12.595 -33.676 39.560 1.00 32.12 187 ALA A N 1
ATOM 1411 C CA . ALA A 1 187 ? 14.029 -33.325 39.577 1.00 32.12 187 ALA A CA 1
ATOM 1412 C C . ALA A 1 187 ? 15.076 -34.327 39.043 1.00 32.12 187 ALA A C 1
ATOM 1414 O O . ALA A 1 187 ? 15.348 -35.346 39.657 1.00 32.12 187 ALA A O 1
ATOM 1415 N N . GLU A 1 188 ? 15.777 -33.918 37.977 1.00 37.81 188 GLU A N 1
ATOM 1416 C CA . GLU A 1 188 ? 17.222 -33.649 38.045 1.00 37.81 188 GLU A CA 1
ATOM 1417 C C . GLU A 1 188 ? 17.638 -32.656 36.948 1.00 37.81 188 GLU A C 1
ATOM 1419 O O . GLU A 1 188 ? 17.214 -32.741 35.796 1.00 37.81 188 GLU A O 1
ATOM 1424 N N . ALA A 1 189 ? 18.425 -31.665 37.360 1.00 39.91 189 ALA A N 1
ATOM 1425 C CA . ALA A 1 189 ? 19.081 -30.678 36.523 1.00 39.91 189 ALA A CA 1
ATOM 1426 C C . ALA A 1 189 ? 20.520 -31.140 36.275 1.00 39.91 189 ALA A C 1
ATOM 1428 O O . ALA A 1 189 ? 21.194 -31.520 37.229 1.00 39.91 189 ALA A O 1
ATOM 1429 N N . VAL A 1 190 ? 21.014 -31.030 35.042 1.00 40.97 190 VAL A N 1
ATOM 1430 C CA . VAL A 1 190 ? 22.455 -30.954 34.774 1.00 40.97 190 VAL A CA 1
ATOM 1431 C C . VAL A 1 190 ? 22.701 -29.795 33.815 1.00 40.97 190 VAL A C 1
ATOM 1433 O O . VAL A 1 190 ? 21.945 -29.551 32.878 1.00 40.97 190 VAL A O 1
ATOM 1436 N N . GLN A 1 191 ? 23.708 -29.026 34.199 1.00 38.78 191 GLN A N 1
ATOM 1437 C CA . GLN A 1 191 ? 24.074 -27.688 33.779 1.00 38.78 191 GLN A CA 1
ATOM 1438 C C . GLN A 1 191 ? 24.812 -27.671 32.438 1.00 38.78 191 GLN A C 1
ATOM 1440 O O . GLN A 1 191 ? 25.553 -28.596 32.137 1.00 38.78 191 GLN A O 1
ATOM 1445 N N . GLY A 1 192 ? 24.642 -26.551 31.730 1.00 41.31 192 GLY A N 1
ATOM 1446 C CA . GLY A 1 192 ? 25.736 -25.709 31.241 1.00 41.31 192 GLY A CA 1
ATOM 1447 C C . GLY A 1 192 ? 26.700 -26.308 30.228 1.00 41.31 192 GLY A C 1
ATOM 1448 O O . GLY A 1 192 ? 27.690 -26.893 30.634 1.00 41.31 192 GLY A O 1
ATOM 1449 N N . ASP A 1 193 ? 26.484 -25.976 28.955 1.00 48.00 193 ASP A N 1
ATOM 1450 C CA . ASP A 1 193 ? 27.586 -25.754 28.023 1.00 48.00 193 ASP A CA 1
ATOM 1451 C C . ASP A 1 193 ? 27.443 -24.353 27.404 1.00 48.00 193 ASP A C 1
ATOM 1453 O O . ASP A 1 193 ? 26.480 -24.004 26.719 1.00 48.00 193 ASP A O 1
ATOM 1457 N N . GLU A 1 194 ? 28.411 -23.546 27.811 1.00 47.06 194 GLU A N 1
ATOM 1458 C CA . GLU A 1 194 ? 28.958 -22.299 27.294 1.00 47.06 194 GLU A CA 1
ATOM 1459 C C . GLU A 1 194 ? 28.888 -22.185 25.757 1.00 47.06 194 GLU A C 1
ATOM 1461 O O . GLU A 1 194 ? 29.442 -23.005 25.028 1.00 47.06 194 GLU A O 1
ATOM 1466 N N . LEU A 1 195 ? 28.197 -21.156 25.251 1.00 45.19 195 LEU A N 1
ATOM 1467 C CA . LEU A 1 195 ? 28.268 -20.743 23.847 1.00 45.19 195 LEU A CA 1
ATOM 1468 C C . LEU A 1 195 ? 29.088 -19.454 23.769 1.00 45.19 195 LEU A C 1
ATOM 1470 O O . LEU A 1 195 ? 28.544 -18.356 23.894 1.00 45.19 195 LEU A O 1
ATOM 1474 N N . ASP A 1 196 ? 30.395 -19.619 23.575 1.00 49.78 196 ASP A N 1
ATOM 1475 C CA . ASP A 1 196 ? 31.289 -18.571 23.084 1.00 49.78 196 ASP A CA 1
ATOM 1476 C C . ASP A 1 196 ? 30.831 -18.142 21.681 1.00 49.78 196 ASP A C 1
ATOM 1478 O O . ASP A 1 196 ? 30.772 -18.950 20.751 1.00 49.78 196 ASP A O 1
ATOM 1482 N N . LEU A 1 197 ? 30.489 -16.862 21.529 1.00 51.34 197 LEU A N 1
ATOM 1483 C CA . LEU A 1 197 ? 30.175 -16.232 20.247 1.00 51.34 197 LEU A CA 1
ATOM 1484 C C . LEU A 1 197 ? 31.236 -15.177 19.931 1.00 51.34 197 LEU A C 1
ATOM 1486 O O . LEU A 1 197 ? 31.016 -13.986 20.141 1.00 51.34 197 LEU A O 1
ATOM 1490 N N . ASP A 1 198 ? 32.357 -15.638 19.385 1.00 49.47 198 ASP A N 1
ATOM 1491 C CA . ASP A 1 198 ? 33.253 -14.820 18.571 1.00 49.47 198 ASP A CA 1
ATOM 1492 C C . ASP A 1 198 ? 32.994 -15.139 17.089 1.00 49.47 198 ASP A C 1
ATOM 1494 O O . ASP A 1 198 ? 33.400 -16.200 16.609 1.00 49.47 198 ASP A O 1
ATOM 1498 N N . LEU A 1 199 ? 32.301 -14.230 16.385 1.00 41.09 199 LEU A N 1
ATOM 1499 C CA . LEU A 1 199 ? 32.619 -13.755 15.023 1.00 41.09 199 LEU A CA 1
ATOM 1500 C C . LEU A 1 199 ? 31.704 -12.595 14.594 1.00 41.09 199 LEU A C 1
ATOM 1502 O O . LEU A 1 199 ? 30.468 -12.794 14.546 1.00 41.09 199 LEU A O 1
#

Foldseek 3Di:
DVVVVVVVVVVVVVVVVVVVVVVVVVVVVVVVVVPPDPPDDPVNVVVVVVPDPPPPDPPPDPDPPPPPPDDPVVVVVVCVVPDDPPPPPPDDPPPVVVVVVVVVVVVVVVVVVVVVVVVVVVVVVVVVPPDPVCPPPDPPDPPPDDDDDDDDDDPPPDDDDDDDDDDDDDDDDDDDDDDDDDDDDDDDDDDDDDDDDDD

Radius of gyration: 39.46 Å; chains: 1; bounding box: 69×97×74 Å

pLDDT: mean 70.56, std 20.0, range [31.62, 95.81]

Secondary structure (DSSP, 8-state):
-HHHHHHHHHHHHHHHHHHHHHHHHHHHHHHHHT----PPPHHHHHHHHHS--TTT-TT-SSS--------HHHHHHHHHHHSPP----PPPPPHHHHHHHHHHHHHHHHHHHHHHHHHHHHHHHHT-SPPGGGTTS-------PPPPPPPPPPTT-------------------------------------------

Sequence (199 aa):
MTILVILAGSLGLLQALKHRAAKDALWKAKLAAAEPAAPEKPEQWMGKFDNKGVEENKGIIGTVVEAPRIAAKVFQDLFTSKAPPKSVEKEKPSEVLLDAAKTVLEHHETSIEGDLLDDLAGELVNEKNAHPANELLDKAEQESGRTVRKPKRQPGSKYLKPTSKSPSKSGSSPKKAKDSHTATSPAEAVQGDELDLDL